Protein AF-0000000070374379 (afdb_homodimer)

Organism: Tetrahymena thermophila (strain SB210) (NCBI:txid312017)

InterPro domains:
  IPR001372 Dynein light chain, type 1/2 [PF01221] (10-92)
  IPR001372 Dynein light chain, type 1/2 [PTHR11886] (10-92)
  IPR001372 Dynein light chain, type 1/2 [SM01375] (6-93)
  IPR037177 Dynein light chain superfamily [G3DSA:3.30.740.10] (1-93)
  IPR037177 Dynein light chain superfamily [SSF54648] (9-93)

Nearest PDB structures (foldseek):
  8glv-assembly1_AQ  TM=9.821E-01  e=8.458E-14  Chlamydomonas reinhardtii
  7y8w-assembly1_B  TM=9.938E-01  e=2.393E-13  Caenorhabditis elegans
  3rjs-assembly1_A-2  TM=9.881E-01  e=7.227E-13  Toxoplasma gondii
  4d07-assembly1_A-2  TM=9.900E-01  e=7.713E-13  Homo sapiens
  7cnu-assembly2_B  TM=9.952E-01  e=4.462E-12  Homo sapiens

Solvent-accessible surface area (backbone atoms only — not comparable to full-atom values): 9809 Å² total; per-residue (Å²): 130,78,76,70,78,72,75,69,47,71,75,44,77,76,43,82,37,49,48,69,70,58,50,53,48,50,52,52,45,50,51,50,26,60,73,74,38,88,49,39,37,56,26,10,38,51,44,23,52,51,43,26,71,72,69,45,79,51,38,30,18,38,18,28,68,38,68,17,60,28,70,69,59,45,87,58,31,32,40,31,32,25,43,69,71,39,33,42,38,40,31,27,40,119,129,80,75,70,81,70,75,68,47,69,74,43,78,75,43,81,37,50,48,69,68,57,48,54,49,50,52,51,45,49,51,50,27,61,72,73,38,89,48,39,36,57,26,11,38,51,43,23,52,50,44,26,69,73,70,46,78,51,40,29,17,38,18,30,67,39,69,18,60,28,70,70,60,42,88,59,31,32,39,30,32,26,44,71,70,39,32,41,38,40,32,27,41,118

Foldseek 3Di:
DPPPPQPQADKFWDDAFADPVVVVVLVVLLSVLVVPDDDQVSSQVSSQVVCCVVPNHAKGKGKDQDDDDDDDADGNFWTWIDGVSMIMTMGGDD/DPPPPQPQADKFWDDAFADPVVVVVLVVLLSVLVVPDDDQVSSQVSSQVVCCVVPNHAKGKGKDQDDDDDDDADGNFWTWIDGVSMIMTMGGDD

pLDDT: mean 89.28, std 16.08, range [28.67, 98.0]

Sequence (188 aa):
MEISKEDKGKPVVKALDMTEEMENDAYEVAKKALEKFSIEKDMAQYIKLEFDRLYSTSWHCIVGKQFGSYVSHDSKHYIYFYIGEMSFLLYKFGMEISKEDKGKPVVKALDMTEEMENDAYEVAKKALEKFSIEKDMAQYIKLEFDRLYSTSWHCIVGKQFGSYVSHDSKHYIYFYIGEMSFLLYKFG

Radius of gyration: 17.11 Å; Cα contacts (8 Å, |Δi|>4): 376; chains: 2; bounding box: 43×52×33 Å

Structure (mmCIF, N/CA/C/O backbone):
data_AF-0000000070374379-model_v1
#
loop_
_entity.id
_entity.type
_entity.pdbx_description
1 polymer 'Dynein light chain'
#
loop_
_atom_site.group_PDB
_atom_site.id
_atom_site.type_symbol
_atom_site.label_atom_id
_atom_site.label_alt_id
_atom_site.label_comp_id
_atom_site.label_asym_id
_atom_site.label_entity_id
_atom_site.label_seq_id
_atom_site.pdbx_PDB_ins_code
_atom_site.Cartn_x
_atom_site.Cartn_y
_atom_site.Cartn_z
_atom_site.occupancy
_atom_site.B_iso_or_equiv
_atom_site.auth_seq_id
_atom_site.auth_comp_id
_atom_site.auth_asym_id
_atom_site.auth_atom_id
_atom_site.pdbx_PDB_model_num
ATOM 1 N N . MET A 1 1 ? -28.844 24.797 10.078 1 28.67 1 MET A N 1
ATOM 2 C CA . MET A 1 1 ? -27.953 23.938 10.867 1 28.67 1 MET A CA 1
ATOM 3 C C . MET A 1 1 ? -26.641 23.703 10.148 1 28.67 1 MET A C 1
ATOM 5 O O . MET A 1 1 ? -26.609 23.203 9.023 1 28.67 1 MET A O 1
ATOM 9 N N . GLU A 1 2 ? -25.625 24.609 10.156 1 29.25 2 GLU A N 1
ATOM 10 C CA . GLU A 1 2 ? -24.422 24.75 9.359 1 29.25 2 GLU A CA 1
ATOM 11 C C . GLU A 1 2 ? -23.609 23.453 9.328 1 29.25 2 GLU A C 1
ATOM 13 O O . GLU A 1 2 ? -23.234 22.938 10.383 1 29.25 2 GLU A O 1
ATOM 18 N N . ILE A 1 3 ? -23.938 22.438 8.742 1 38.41 3 ILE A N 1
ATOM 19 C CA . ILE A 1 3 ? -23.328 21.109 8.672 1 38.41 3 ILE A CA 1
ATOM 20 C C . ILE A 1 3 ? -21.797 21.234 8.672 1 38.41 3 ILE A C 1
ATOM 22 O O . ILE A 1 3 ? -21.219 21.844 7.766 1 38.41 3 ILE A O 1
ATOM 26 N N . SER A 1 4 ? -21.266 21.688 9.781 1 39 4 SER A N 1
ATOM 27 C CA . SER A 1 4 ? -19.875 22.094 9.969 1 39 4 SER A CA 1
ATOM 28 C C . SER A 1 4 ? -18.922 21.172 9.219 1 39 4 SER A C 1
ATOM 30 O O . SER A 1 4 ? -19.016 19.953 9.336 1 39 4 SER A O 1
ATOM 32 N N . LYS A 1 5 ? -18.641 21.375 8.117 1 39.78 5 LYS A N 1
ATOM 33 C CA . LYS A 1 5 ? -17.781 20.75 7.109 1 39.78 5 LYS A CA 1
ATOM 34 C C . LYS A 1 5 ? -16.641 19.969 7.766 1 39.78 5 LYS A C 1
ATOM 36 O O . LYS A 1 5 ? -16.172 18.969 7.227 1 39.78 5 LYS A O 1
ATOM 41 N N . GLU A 1 6 ? -15.719 20.672 8.57 1 41.38 6 GLU A N 1
ATOM 42 C CA . GLU A 1 6 ? -14.32 20.375 8.867 1 41.38 6 GLU A CA 1
ATOM 43 C C . GLU A 1 6 ? -14.195 19.172 9.789 1 41.38 6 GLU A C 1
ATOM 45 O O . GLU A 1 6 ? -13.156 18.969 10.422 1 41.38 6 GLU A O 1
ATOM 50 N N . ASP A 1 7 ? -15.289 18.797 10.328 1 48.16 7 ASP A N 1
ATOM 51 C CA . ASP A 1 7 ? -15.016 17.828 11.391 1 48.16 7 ASP A CA 1
ATOM 52 C C . ASP A 1 7 ? -14.094 16.719 10.898 1 48.16 7 ASP A C 1
ATOM 54 O O . ASP A 1 7 ? -14.562 15.695 10.383 1 48.16 7 ASP A O 1
ATOM 58 N N . LYS A 1 8 ? -13.156 17.125 10.016 1 58.44 8 LYS A N 1
ATOM 59 C CA . LYS A 1 8 ? -12.109 16.172 9.633 1 58.44 8 LYS A CA 1
ATOM 60 C C . LYS A 1 8 ? -11.586 15.414 10.852 1 58.44 8 LYS A C 1
ATOM 62 O O . LYS A 1 8 ? -11.102 16.031 11.805 1 58.44 8 LYS A O 1
ATOM 67 N N . GLY A 1 9 ? -12.305 14.375 11.305 1 74.25 9 GLY A N 1
ATOM 68 C CA . GLY A 1 9 ? -12.047 13.453 12.398 1 74.25 9 GLY A CA 1
ATOM 69 C C . GLY A 1 9 ? -10.586 13.438 12.82 1 74.25 9 GLY A C 1
ATOM 70 O O . GLY A 1 9 ? -9.711 13.891 12.078 1 74.25 9 GLY A O 1
ATOM 71 N N . LYS A 1 10 ? -10.359 13.273 14.086 1 90.56 10 LYS A N 1
ATOM 72 C CA . LYS A 1 10 ? -9.031 13.125 14.672 1 90.56 10 LYS A CA 1
ATOM 73 C C . LYS A 1 10 ? -8.352 11.852 14.195 1 90.56 10 LYS A C 1
ATOM 75 O O . LYS A 1 10 ? -8.984 10.797 14.117 1 90.56 10 LYS A O 1
ATOM 80 N N . PRO A 1 11 ? -7.125 12.148 13.766 1 95.12 11 PRO A N 1
ATOM 81 C CA . PRO A 1 11 ? -6.406 10.93 13.383 1 95.12 11 PRO A CA 1
ATOM 82 C C . PRO A 1 11 ? -6.348 9.898 14.516 1 95.12 11 PRO A C 1
ATOM 84 O O . PRO A 1 11 ? -6.207 10.273 15.68 1 95.12 11 PRO A O 1
ATOM 87 N N . VAL A 1 12 ? -6.586 8.734 14.219 1 95.5 12 VAL A N 1
ATOM 88 C CA . VAL A 1 12 ? -6.406 7.598 15.117 1 95.5 12 VAL A CA 1
ATOM 89 C C . VAL A 1 12 ? -5.27 6.711 14.609 1 95.5 12 VAL A C 1
ATOM 91 O O . VAL A 1 12 ? -5.375 6.102 13.547 1 95.5 12 VAL A O 1
ATOM 94 N N . VAL A 1 13 ? -4.277 6.562 15.445 1 96.38 13 VAL A N 1
ATOM 95 C CA . VAL A 1 13 ? -3.07 5.871 15.016 1 9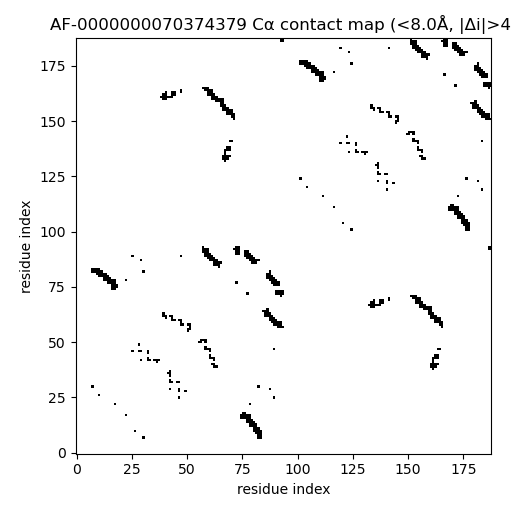6.38 13 VAL A CA 1
ATOM 96 C C . VAL A 1 13 ? -3.189 4.379 15.32 1 96.38 13 VAL A C 1
ATOM 98 O O . VAL A 1 13 ? -3.566 3.996 16.422 1 96.38 13 VAL A O 1
ATOM 101 N N . LYS A 1 14 ? -2.904 3.641 14.336 1 94.44 14 LYS A N 1
ATOM 102 C CA . LYS A 1 14 ? -2.902 2.191 14.516 1 94.44 14 LYS A CA 1
ATOM 103 C C . LYS A 1 14 ? -1.481 1.659 14.672 1 94.44 14 LYS A C 1
ATOM 105 O O . LYS A 1 14 ? -1.249 0.705 15.422 1 94.44 14 LYS A O 1
ATOM 110 N N . ALA A 1 15 ? -0.594 2.137 13.938 1 94.5 15 ALA A N 1
ATOM 111 C CA . ALA A 1 15 ? 0.826 1.803 14.016 1 94.5 15 ALA A CA 1
ATOM 112 C C . ALA A 1 15 ? 1.694 3.027 13.734 1 94.5 15 ALA A C 1
ATOM 114 O O . ALA A 1 15 ? 1.386 3.826 12.852 1 94.5 15 ALA A O 1
ATOM 115 N N . LEU A 1 16 ? 2.752 3.152 14.633 1 95.38 16 LEU A N 1
ATOM 116 C CA . LEU A 1 16 ? 3.553 4.367 14.555 1 95.38 16 LEU A CA 1
ATOM 117 C C . LEU A 1 16 ? 5.023 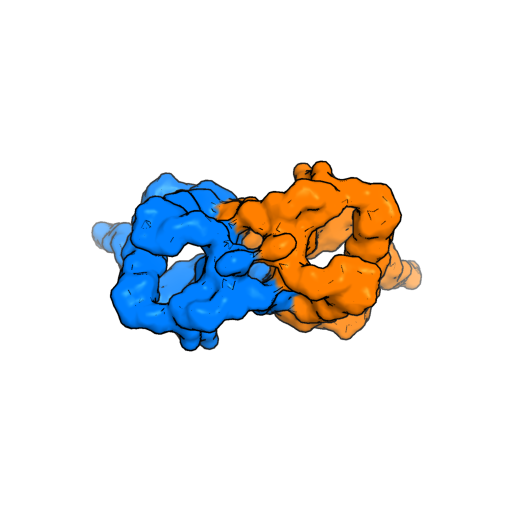4.066 14.82 1 95.38 16 LEU A C 1
ATOM 119 O O . LEU A 1 16 ? 5.375 3.529 15.875 1 95.38 16 LEU A O 1
ATOM 123 N N . ASP A 1 17 ? 5.859 4.281 13.828 1 96.06 17 ASP A N 1
ATOM 124 C CA . ASP A 1 17 ? 7.316 4.348 13.914 1 96.06 17 ASP A CA 1
ATOM 125 C C . ASP A 1 17 ? 7.863 5.527 13.117 1 96.06 17 ASP A C 1
ATOM 127 O O . ASP A 1 17 ? 8.406 5.348 12.023 1 96.06 17 ASP A O 1
ATOM 131 N N . MET A 1 18 ? 7.695 6.629 13.734 1 94.75 18 MET A N 1
ATOM 132 C CA . MET A 1 18 ? 7.988 7.887 13.062 1 94.75 18 MET A CA 1
ATOM 133 C C . MET A 1 18 ? 8.227 9.008 14.07 1 94.75 18 MET A C 1
ATOM 135 O O . MET A 1 18 ? 7.711 8.961 15.188 1 94.75 18 MET A O 1
ATOM 139 N N . THR A 1 19 ? 8.961 10.039 13.703 1 95.5 19 THR A N 1
ATOM 140 C CA . THR A 1 19 ? 9.172 11.172 14.602 1 95.5 19 THR A CA 1
ATOM 141 C C . THR A 1 19 ? 7.883 11.969 14.781 1 95.5 19 THR A C 1
ATOM 143 O O . THR A 1 19 ? 6.98 11.891 13.945 1 95.5 19 THR A O 1
ATOM 146 N N . GLU A 1 20 ? 7.848 12.617 15.891 1 95.44 20 GLU A N 1
ATOM 147 C CA . GLU A 1 20 ? 6.672 13.445 16.156 1 95.44 20 GLU A CA 1
ATOM 148 C C . GLU A 1 20 ? 6.453 14.477 15.062 1 95.44 20 GLU A C 1
ATOM 150 O O . GLU A 1 20 ? 5.316 14.742 14.664 1 95.44 20 GLU A O 1
ATOM 155 N N . GLU A 1 21 ? 7.5 15.078 14.656 1 95.88 21 GLU A N 1
ATOM 156 C CA . GLU A 1 21 ? 7.402 16.062 13.594 1 95.88 21 GLU A CA 1
ATOM 157 C C . GLU A 1 21 ? 6.797 15.461 12.328 1 95.88 21 GLU A C 1
ATOM 159 O O . GLU A 1 21 ? 5.867 16.016 11.742 1 95.88 21 GLU A O 1
ATOM 164 N N . MET A 1 22 ? 7.281 14.367 11.859 1 95.62 22 MET A N 1
ATOM 165 C CA . MET A 1 22 ? 6.789 13.688 10.656 1 95.62 22 MET A CA 1
ATOM 166 C C . MET A 1 22 ? 5.344 13.234 10.844 1 95.62 22 MET A C 1
ATOM 168 O O . MET A 1 22 ? 4.539 13.328 9.914 1 95.62 22 MET A O 1
ATOM 172 N N . GLU A 1 23 ? 5.074 12.727 12.016 1 96.88 23 GLU A N 1
ATOM 173 C CA . GLU A 1 23 ? 3.719 12.305 12.352 1 96.88 23 GLU A CA 1
ATOM 174 C C . GLU A 1 23 ? 2.725 13.453 12.172 1 96.88 23 GLU A C 1
ATOM 176 O O . GLU A 1 23 ? 1.679 13.281 11.547 1 96.88 23 GLU A O 1
ATOM 181 N N . ASN A 1 24 ? 3.086 14.609 12.742 1 96.88 24 ASN A N 1
ATOM 182 C CA . ASN A 1 24 ? 2.213 15.773 12.633 1 96.88 24 ASN A CA 1
ATOM 183 C C . ASN A 1 24 ? 2.035 16.203 11.18 1 96.88 24 ASN A C 1
ATOM 185 O O . ASN A 1 24 ? 0.932 16.562 10.766 1 96.88 24 ASN A O 1
ATOM 189 N N . ASP A 1 25 ? 3.111 16.188 10.453 1 97.31 25 ASP A N 1
ATOM 190 C CA . ASP A 1 25 ? 3.029 16.516 9.039 1 97.31 25 ASP A CA 1
ATOM 191 C C . ASP A 1 25 ? 2.141 15.531 8.289 1 97.31 25 ASP A C 1
ATOM 193 O O . ASP A 1 25 ? 1.392 15.914 7.391 1 97.31 25 ASP A O 1
ATOM 197 N N . ALA A 1 26 ? 2.244 14.242 8.617 1 97.69 26 ALA A N 1
ATOM 198 C CA . ALA A 1 26 ? 1.415 13.227 7.98 1 97.69 26 ALA A CA 1
ATOM 199 C C . ALA A 1 26 ? -0.069 13.516 8.195 1 97.69 26 ALA A C 1
ATOM 201 O O . ALA A 1 26 ? -0.868 13.406 7.258 1 97.69 26 ALA A O 1
ATOM 202 N N . TYR A 1 27 ? -0.395 13.922 9.414 1 97.62 27 TYR A N 1
ATOM 203 C CA . TYR A 1 27 ? -1.783 14.258 9.711 1 97.62 27 TYR A CA 1
ATOM 204 C C . TYR A 1 27 ? -2.246 15.453 8.883 1 97.62 27 TYR A C 1
ATOM 206 O O . TYR A 1 27 ? -3.33 15.422 8.289 1 97.62 27 TYR A O 1
ATOM 214 N N . GLU A 1 28 ? -1.443 16.406 8.891 1 97.19 28 GLU A N 1
ATOM 215 C CA . GLU A 1 28 ? -1.811 17.641 8.195 1 97.19 28 GLU A CA 1
ATOM 216 C C . GLU A 1 28 ? -1.963 17.406 6.695 1 97.19 28 GLU A C 1
ATOM 218 O O . GLU A 1 28 ? -2.924 17.875 6.082 1 97.19 28 GLU A O 1
ATOM 223 N N . VAL A 1 29 ? -1.019 16.734 6.125 1 97.81 29 VAL A N 1
ATOM 224 C CA . VAL A 1 29 ? -1.045 16.484 4.688 1 97.81 29 VAL A CA 1
ATOM 225 C C . VAL A 1 29 ? -2.234 15.586 4.348 1 97.81 29 VAL A C 1
ATOM 227 O O . VAL A 1 29 ? -2.887 15.781 3.316 1 97.81 29 VAL A O 1
ATOM 230 N N . ALA A 1 30 ? -2.527 14.609 5.191 1 97.81 30 ALA A N 1
ATOM 231 C CA . ALA A 1 30 ? -3.67 13.727 4.969 1 97.81 30 ALA A CA 1
ATOM 232 C C . ALA A 1 30 ? -4.98 14.5 5.02 1 97.81 30 ALA A C 1
ATOM 234 O O . ALA A 1 30 ? -5.879 14.273 4.207 1 97.81 30 ALA A O 1
ATOM 235 N N . LYS A 1 31 ? -5.059 15.414 5.938 1 97.19 31 LYS A N 1
ATOM 236 C CA . LYS A 1 31 ? -6.258 16.25 6.039 1 97.19 31 LYS A CA 1
ATOM 237 C C . LYS A 1 31 ? -6.445 17.094 4.789 1 97.19 31 LYS A C 1
ATOM 239 O O . LYS A 1 31 ? -7.562 17.219 4.277 1 97.19 31 LYS A O 1
ATOM 244 N N . LYS A 1 32 ? -5.348 17.656 4.355 1 97.31 32 LYS A N 1
ATOM 245 C CA . LYS A 1 32 ? -5.402 18.422 3.117 1 97.31 32 LYS A CA 1
ATOM 246 C C . LYS A 1 32 ? -5.828 17.547 1.939 1 97.31 32 LYS A C 1
ATOM 248 O O . LYS A 1 32 ? -6.602 17.984 1.085 1 97.31 32 LYS A O 1
ATOM 253 N N . ALA A 1 33 ? -5.312 16.359 1.905 1 97.25 33 ALA A N 1
ATOM 254 C CA . ALA A 1 33 ? -5.672 15.438 0.836 1 97.25 33 ALA A CA 1
ATOM 255 C C . ALA A 1 33 ? -7.168 15.133 0.853 1 97.25 33 ALA A C 1
ATOM 257 O O . ALA A 1 33 ? -7.809 15.094 -0.199 1 97.25 33 ALA A O 1
ATOM 258 N N . LEU A 1 34 ? -7.762 14.969 2.021 1 95.94 34 LEU A N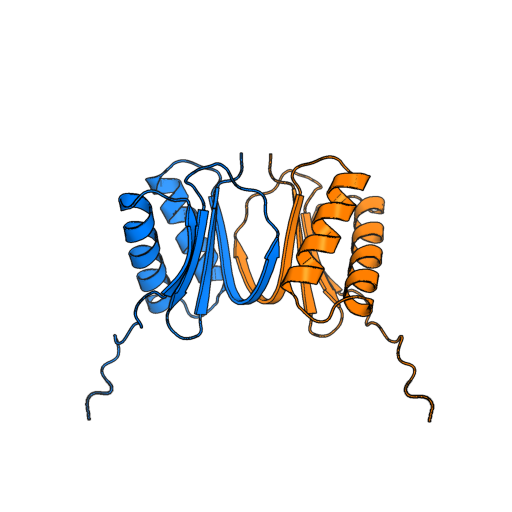 1
ATOM 259 C CA . LEU A 1 34 ? -9.188 14.672 2.168 1 95.94 34 LEU A CA 1
ATOM 260 C C . LEU A 1 34 ? -10.031 15.836 1.675 1 95.94 34 LEU A C 1
ATOM 262 O O . LEU A 1 34 ? -11.141 15.633 1.161 1 95.94 34 LEU A O 1
ATOM 266 N N . GLU A 1 35 ? -9.5 16.984 1.87 1 95.5 35 GLU A N 1
ATOM 267 C CA . GLU A 1 35 ? -10.219 18.203 1.479 1 95.5 35 GLU A CA 1
ATOM 268 C C . GLU A 1 35 ? -10.133 18.422 -0.026 1 95.5 35 GLU A C 1
ATOM 270 O O . GLU A 1 35 ? -11.102 18.891 -0.646 1 95.5 35 GLU A O 1
ATOM 275 N N . LYS A 1 36 ? -9.047 18.047 -0.583 1 96.75 36 LYS A N 1
ATOM 276 C CA . LYS A 1 36 ? -8.75 18.422 -1.961 1 96.75 36 LYS A CA 1
ATOM 277 C C . LYS A 1 36 ? -9.203 17.344 -2.938 1 96.75 36 LYS A C 1
ATOM 279 O O . LYS A 1 36 ? -9.523 17.641 -4.09 1 96.75 36 LYS A O 1
ATOM 284 N N . PHE A 1 37 ? -9.219 16.125 -2.494 1 96.69 37 PHE A N 1
ATOM 285 C CA . PHE A 1 37 ? -9.438 15.039 -3.449 1 96.69 37 PHE A CA 1
ATOM 286 C C . PHE A 1 37 ? -10.57 14.125 -2.986 1 96.69 37 PHE A C 1
ATOM 288 O O . PHE A 1 37 ? -10.773 13.938 -1.784 1 96.69 37 PHE A O 1
ATOM 295 N N . SER A 1 38 ? -11.227 13.516 -3.949 1 95.25 38 SER A N 1
ATOM 296 C CA . SER A 1 38 ? -12.273 12.547 -3.656 1 95.25 38 SER A CA 1
ATOM 297 C C . SER A 1 38 ? -11.797 11.125 -3.932 1 95.25 38 SER A C 1
ATOM 299 O O . SER A 1 38 ? -12.359 10.164 -3.395 1 95.25 38 SER A O 1
ATOM 301 N N . ILE A 1 39 ? -10.828 11.016 -4.793 1 95.31 39 ILE A N 1
ATOM 302 C CA . ILE A 1 39 ? -10.344 9.703 -5.215 1 95.31 39 ILE A CA 1
ATOM 303 C C . ILE A 1 39 ? -9.141 9.305 -4.355 1 95.31 39 ILE A C 1
ATOM 305 O O . ILE A 1 39 ? -8.211 10.086 -4.168 1 95.31 39 ILE A O 1
ATOM 309 N N . GLU A 1 40 ? -9.234 8.117 -3.848 1 96.31 40 GLU A N 1
ATOM 310 C CA . GLU A 1 40 ? -8.195 7.621 -2.943 1 96.31 40 GLU A CA 1
ATOM 311 C C . GLU A 1 40 ? -6.824 7.656 -3.604 1 96.31 40 GLU A C 1
ATOM 313 O O . GLU A 1 40 ? -5.836 8.039 -2.973 1 96.31 40 GLU A O 1
ATOM 318 N N . LYS A 1 41 ? -6.762 7.316 -4.848 1 95.56 41 LYS A N 1
ATOM 319 C CA . LYS A 1 41 ? -5.492 7.305 -5.566 1 95.56 41 LYS A CA 1
ATOM 320 C C . LYS A 1 41 ? -4.883 8.703 -5.621 1 95.56 41 LYS A C 1
ATOM 322 O O . LYS A 1 41 ? -3.67 8.867 -5.465 1 95.56 41 LYS A O 1
ATOM 327 N N . ASP A 1 42 ? -5.648 9.664 -5.812 1 97.25 42 ASP A N 1
ATOM 328 C CA . ASP A 1 42 ? -5.172 11.047 -5.871 1 97.25 42 ASP A CA 1
ATOM 329 C C . ASP A 1 42 ? -4.703 11.523 -4.5 1 97.25 42 ASP A C 1
ATOM 331 O O . ASP A 1 42 ? -3.721 12.266 -4.398 1 97.25 42 ASP A O 1
ATOM 335 N N . MET A 1 43 ? -5.422 11.078 -3.518 1 97.62 43 MET A N 1
ATOM 336 C CA . MET A 1 43 ? -4.984 11.406 -2.162 1 97.62 43 MET A CA 1
ATOM 337 C C . MET A 1 43 ? -3.609 10.812 -1.881 1 97.62 43 MET A C 1
ATOM 339 O O . MET A 1 43 ? -2.719 11.508 -1.387 1 97.62 43 MET A O 1
ATOM 343 N N . ALA A 1 44 ? -3.506 9.562 -2.219 1 98 44 ALA A N 1
ATOM 344 C CA . ALA A 1 44 ? -2.24 8.867 -1.993 1 98 44 ALA A CA 1
ATOM 345 C C . ALA A 1 44 ? -1.099 9.555 -2.74 1 98 44 ALA A C 1
ATOM 347 O O . ALA A 1 44 ? -0.008 9.727 -2.193 1 98 44 ALA A O 1
ATOM 348 N N . GLN A 1 45 ? -1.329 9.93 -3.939 1 97 45 GLN A N 1
ATOM 349 C CA . GLN A 1 45 ? -0.319 10.602 -4.746 1 97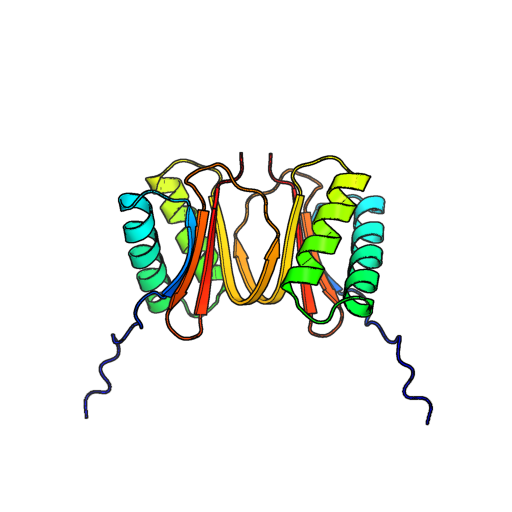 45 GLN A CA 1
ATOM 350 C C . GLN A 1 45 ? 0.103 11.922 -4.109 1 97 45 GLN A C 1
ATOM 352 O O . GLN A 1 45 ? 1.296 12.219 -4.012 1 97 45 GLN A O 1
ATOM 357 N N . TYR A 1 46 ? -0.836 12.633 -3.701 1 97.81 46 TYR A N 1
ATOM 358 C CA . TYR A 1 46 ? -0.565 13.93 -3.09 1 97.81 46 TYR A CA 1
ATOM 359 C C . TYR A 1 46 ? 0.304 13.773 -1.849 1 97.81 46 TYR A C 1
ATOM 361 O O . TYR A 1 46 ? 1.304 14.484 -1.691 1 97.81 46 TYR A O 1
ATOM 369 N N . ILE A 1 47 ? -0.059 12.852 -1.029 1 97.69 47 ILE A N 1
ATOM 370 C CA . ILE A 1 47 ? 0.642 12.648 0.234 1 97.69 47 ILE A CA 1
ATOM 371 C C . ILE A 1 47 ? 2.064 12.164 -0.036 1 97.69 47 ILE A C 1
ATOM 373 O O . ILE A 1 47 ? 3.021 12.664 0.559 1 97.69 47 ILE A O 1
ATOM 377 N N . LYS A 1 48 ? 2.117 11.234 -0.871 1 95.69 48 LYS A N 1
ATOM 378 C CA . LYS A 1 48 ? 3.428 10.688 -1.207 1 95.69 48 LYS A CA 1
ATOM 379 C C . LYS A 1 48 ? 4.359 11.773 -1.738 1 95.69 48 LYS A C 1
ATOM 381 O O . LYS A 1 48 ? 5.512 11.875 -1.31 1 95.69 48 LYS A O 1
ATOM 386 N N . LEU A 1 49 ? 3.912 12.578 -2.643 1 96 49 LEU A N 1
ATOM 387 C CA . LEU A 1 49 ? 4.73 13.617 -3.266 1 96 49 LEU A CA 1
ATOM 388 C C . LEU A 1 49 ? 5.102 14.695 -2.256 1 96 49 LEU A C 1
ATOM 390 O O . LEU A 1 49 ? 6.219 15.219 -2.287 1 96 49 LEU A O 1
ATOM 394 N N . GLU A 1 50 ? 4.188 15.047 -1.398 1 96.44 50 GLU A N 1
ATOM 395 C CA . GLU A 1 50 ? 4.48 16.031 -0.357 1 96.44 50 GLU A CA 1
ATOM 396 C C . GLU A 1 50 ? 5.582 15.523 0.573 1 96.44 50 GLU A C 1
ATOM 398 O O . GLU A 1 50 ? 6.473 16.297 0.959 1 96.44 50 GLU A O 1
ATOM 403 N N . PHE A 1 51 ? 5.527 14.281 0.889 1 96.25 51 PHE A N 1
ATOM 404 C CA . PHE A 1 51 ? 6.535 13.734 1.794 1 96.25 51 PHE A CA 1
ATOM 405 C C . PHE A 1 51 ? 7.863 13.547 1.073 1 96.25 51 PHE A C 1
ATOM 407 O O . PHE A 1 51 ? 8.93 13.672 1.683 1 96.25 51 PHE A O 1
ATOM 414 N N . ASP A 1 52 ? 7.789 13.242 -0.172 1 93.69 52 ASP A N 1
ATOM 415 C CA . ASP A 1 52 ? 9.023 13.25 -0.946 1 93.69 52 ASP A CA 1
ATOM 416 C C . ASP A 1 52 ? 9.68 14.625 -0.926 1 93.69 52 ASP A C 1
ATOM 418 O O . ASP A 1 52 ? 10.906 14.734 -0.831 1 93.69 52 ASP A O 1
ATOM 422 N N . ARG A 1 53 ? 8.859 15.547 -1.042 1 95 53 ARG A N 1
ATOM 423 C CA . ARG A 1 53 ? 9.344 16.922 -1.053 1 95 53 ARG A CA 1
ATOM 424 C C . ARG A 1 53 ? 9.891 17.312 0.314 1 95 53 ARG A C 1
ATOM 426 O O . ARG A 1 53 ? 10.953 17.938 0.406 1 95 53 ARG A O 1
ATOM 433 N N . LEU A 1 54 ? 9.258 16.875 1.355 1 94.56 54 LEU A N 1
ATOM 434 C CA . LEU A 1 54 ? 9.602 17.297 2.709 1 94.56 54 LEU A CA 1
ATOM 435 C C . LEU A 1 54 ? 10.758 16.469 3.262 1 94.56 54 LEU A C 1
ATOM 437 O O . LEU A 1 54 ? 11.594 16.969 4.008 1 94.56 54 LEU A O 1
ATOM 441 N N . TYR A 1 55 ? 10.828 15.148 2.986 1 92.31 55 TYR A N 1
ATOM 442 C CA . TYR A 1 55 ? 11.719 14.25 3.711 1 92.31 55 TYR A CA 1
ATOM 443 C C . TYR A 1 55 ? 12.516 13.383 2.748 1 92.31 55 TYR A C 1
ATOM 445 O O . TYR A 1 55 ? 12.906 12.258 3.09 1 92.31 55 TYR A O 1
ATOM 453 N N . SER A 1 56 ? 12.75 13.773 1.649 1 85.06 56 SER A N 1
ATOM 454 C CA . SER A 1 56 ? 13.531 13.07 0.635 1 85.06 56 SER A CA 1
ATOM 455 C C . SER A 1 56 ? 12.719 11.961 -0.014 1 85.06 56 SER A C 1
ATOM 457 O O . SER A 1 56 ? 11.625 11.633 0.452 1 85.06 56 SER A O 1
ATOM 459 N N . THR A 1 57 ? 13.328 11.312 -0.967 1 79.81 57 THR A N 1
ATOM 460 C CA . THR A 1 57 ? 12.578 10.461 -1.877 1 79.81 57 THR A CA 1
ATOM 461 C C . THR A 1 57 ? 12.375 9.07 -1.271 1 79.81 57 THR A C 1
ATOM 463 O O . THR A 1 57 ? 12.938 8.766 -0.217 1 79.81 57 THR A O 1
ATOM 466 N N . SER A 1 58 ? 11.367 8.32 -1.787 1 85.38 58 SER A N 1
ATOM 467 C CA . SER A 1 58 ? 11.172 6.891 -1.553 1 85.38 58 SER A CA 1
ATOM 468 C C . SER A 1 58 ? 10.016 6.645 -0.592 1 85.38 58 SER A C 1
ATOM 470 O O . SER A 1 58 ? 10.039 5.68 0.178 1 85.38 58 SER A O 1
ATOM 472 N N . TRP A 1 59 ? 9.172 7.594 -0.553 1 92.44 59 TRP A N 1
ATOM 473 C CA . TRP A 1 59 ? 7.973 7.344 0.242 1 92.44 59 TRP A CA 1
ATOM 474 C C . TRP A 1 59 ? 6.922 6.598 -0.575 1 92.44 59 TRP A C 1
ATOM 476 O O . TRP A 1 59 ? 6.891 6.707 -1.804 1 92.44 59 TRP A O 1
ATOM 486 N N . HIS A 1 60 ? 6.094 5.805 0.082 1 94 60 HIS A N 1
ATOM 487 C CA . HIS A 1 60 ? 4.93 5.113 -0.468 1 94 60 HIS A CA 1
ATOM 488 C C . HIS A 1 60 ? 3.68 5.402 0.354 1 94 60 HIS A C 1
ATOM 490 O O . HIS A 1 60 ? 3.746 5.504 1.581 1 94 60 HIS A O 1
ATOM 496 N N . CYS A 1 61 ? 2.586 5.535 -0.337 1 97.06 61 CYS A N 1
ATOM 497 C CA . CYS A 1 61 ? 1.361 5.844 0.391 1 97.06 61 CYS A CA 1
ATOM 498 C C . CYS A 1 61 ? 0.189 5.027 -0.14 1 97.06 61 CYS A C 1
ATOM 500 O O . CYS A 1 61 ? 0.03 4.879 -1.353 1 97.06 61 CYS A O 1
ATOM 502 N N . ILE A 1 62 ? -0.566 4.477 0.73 1 97.06 62 ILE A N 1
ATOM 503 C CA . ILE A 1 62 ? -1.822 3.795 0.441 1 97.06 62 ILE A CA 1
ATOM 504 C C . ILE A 1 62 ? -2.967 4.484 1.179 1 97.06 62 ILE A C 1
ATOM 506 O O . ILE A 1 62 ? -2.855 4.785 2.369 1 97.06 62 ILE A O 1
ATOM 510 N N . VAL A 1 63 ? -4.02 4.773 0.493 1 98 63 VAL A N 1
ATOM 511 C CA . VAL A 1 63 ? -5.215 5.367 1.081 1 98 63 VAL A CA 1
ATOM 512 C C . VAL A 1 63 ? -6.438 4.527 0.722 1 98 63 VAL A C 1
ATOM 514 O O . VAL A 1 63 ? -6.637 4.18 -0.444 1 98 63 VAL A O 1
ATOM 517 N N . GLY A 1 64 ? -7.242 4.262 1.781 1 96.75 64 GLY A N 1
ATOM 518 C CA . GLY A 1 64 ? -8.422 3.484 1.449 1 96.75 64 GLY A CA 1
ATOM 519 C C . GLY A 1 64 ? -9.305 3.199 2.648 1 96.75 64 GLY A C 1
ATOM 520 O O . GLY A 1 64 ? -8.906 3.424 3.791 1 96.75 64 GLY A O 1
ATOM 521 N N . LYS A 1 65 ? -10.484 2.684 2.391 1 94.75 65 LYS A N 1
ATOM 522 C CA . LYS A 1 65 ? -11.461 2.391 3.434 1 94.75 65 LYS A CA 1
ATOM 523 C C . LYS A 1 65 ? -11.297 0.97 3.963 1 94.75 65 LYS A C 1
ATOM 525 O O . LYS A 1 65 ? -11.555 0.705 5.137 1 94.75 65 LYS A O 1
ATOM 530 N N . GLN A 1 66 ? -10.891 0.075 3.051 1 94.44 66 GLN A N 1
ATOM 531 C CA . GLN A 1 66 ? -10.797 -1.326 3.445 1 94.44 66 GLN A CA 1
ATOM 532 C C . GLN A 1 66 ? -9.625 -2.018 2.752 1 94.44 66 GLN A C 1
ATOM 534 O O . GLN A 1 66 ? -9.734 -2.418 1.591 1 94.44 66 GLN A O 1
ATOM 539 N N . PHE A 1 67 ? -8.578 -2.23 3.525 1 95.94 67 PHE A N 1
ATOM 540 C CA . PHE A 1 67 ? -7.434 -2.961 2.996 1 95.94 67 PHE A CA 1
ATOM 541 C C . PHE A 1 67 ? -6.535 -3.449 4.125 1 95.94 67 PHE A C 1
ATOM 543 O O . PHE A 1 67 ? -6.609 -2.945 5.25 1 95.94 67 PHE A O 1
ATOM 550 N N . GLY A 1 68 ? -5.789 -4.441 3.846 1 94.5 68 GLY A N 1
ATOM 551 C CA . GLY A 1 68 ? -4.672 -4.902 4.652 1 94.5 68 GLY A CA 1
ATOM 552 C C . GLY A 1 68 ? -3.334 -4.793 3.941 1 94.5 68 GLY A C 1
ATOM 553 O O . GLY A 1 68 ? -3.281 -4.781 2.709 1 94.5 68 GLY A O 1
ATOM 554 N N . SER A 1 69 ? -2.336 -4.672 4.793 1 93.44 69 SER A N 1
ATOM 555 C CA . SER A 1 69 ? -1.021 -4.465 4.195 1 93.44 69 SER A CA 1
ATOM 556 C C . SER A 1 69 ? 0.059 -5.227 4.953 1 93.44 69 SER A C 1
ATOM 558 O O . SER A 1 69 ? -0.092 -5.508 6.145 1 93.44 69 SER A O 1
ATOM 560 N N . TYR A 1 70 ? 1.013 -5.664 4.238 1 91.44 70 TYR A N 1
ATOM 561 C CA . TYR A 1 70 ? 2.244 -6.199 4.809 1 91.44 70 TYR A CA 1
ATOM 562 C C . TYR A 1 70 ? 3.463 -5.691 4.043 1 91.44 70 TYR A C 1
ATOM 564 O O . TYR A 1 70 ? 3.76 -6.172 2.947 1 91.44 70 TYR A O 1
ATOM 572 N N . VAL A 1 71 ? 4.113 -4.641 4.672 1 89.56 71 VAL A N 1
ATOM 573 C CA . VAL A 1 71 ? 5.199 -3.949 3.982 1 89.56 71 VAL A CA 1
ATOM 574 C C . VAL A 1 71 ? 6.434 -3.895 4.879 1 89.56 71 VAL A C 1
ATOM 576 O O . VAL A 1 71 ? 6.316 -3.928 6.109 1 89.56 71 VAL A O 1
ATOM 579 N N . SER A 1 72 ? 7.566 -3.873 4.262 1 82.12 72 SER A N 1
ATOM 580 C CA . SER A 1 72 ? 8.797 -3.59 4.992 1 82.12 72 SER A CA 1
ATOM 581 C C . SER A 1 72 ? 9.141 -2.104 4.941 1 82.12 72 SER A C 1
ATOM 583 O O . SER A 1 72 ? 8.914 -1.442 3.928 1 82.12 72 SER A O 1
ATOM 585 N N . HIS A 1 73 ? 9.547 -1.522 6.07 1 82.25 73 HIS A N 1
ATOM 586 C CA . HIS A 1 73 ? 9.859 -0.098 6.098 1 82.25 73 HIS A CA 1
ATOM 587 C C . HIS A 1 73 ? 11.141 0.172 6.879 1 82.25 73 HIS A C 1
ATOM 589 O O . HIS A 1 73 ? 11.562 -0.651 7.691 1 82.25 73 HIS A O 1
ATOM 595 N N . ASP A 1 74 ? 11.805 1.284 6.441 1 82.12 74 ASP A N 1
ATOM 596 C CA . ASP A 1 74 ? 12.922 1.783 7.234 1 82.12 74 ASP A CA 1
ATOM 597 C C . ASP A 1 74 ? 12.461 2.217 8.625 1 82.12 74 ASP A C 1
ATOM 599 O O . ASP A 1 74 ? 11.344 2.697 8.789 1 82.12 74 ASP A O 1
ATOM 603 N N . SER A 1 75 ? 13.359 2.062 9.523 1 86.31 75 SER A N 1
ATOM 604 C CA . SER A 1 75 ? 13.062 2.49 10.883 1 86.31 75 SER A CA 1
ATOM 605 C C . SER A 1 75 ? 12.727 3.979 10.938 1 86.31 75 SER A C 1
ATOM 607 O O . SER A 1 75 ? 13.336 4.781 10.227 1 86.31 75 SER A O 1
ATOM 609 N N . LYS A 1 76 ? 11.68 4.402 11.719 1 91.19 76 LYS A N 1
ATOM 610 C CA . LYS A 1 76 ? 11.227 5.762 12.008 1 91.19 76 LYS A CA 1
ATOM 611 C C . LYS A 1 76 ? 10.617 6.41 10.766 1 91.19 76 LYS A C 1
ATOM 613 O O . LYS A 1 76 ? 10.617 7.637 10.641 1 91.19 76 LYS A O 1
ATOM 618 N N . HIS A 1 77 ? 10.156 5.609 9.805 1 94.81 77 HIS A N 1
ATOM 619 C CA . HIS A 1 77 ? 9.523 6.156 8.609 1 94.81 77 HIS A CA 1
ATOM 620 C C . HIS A 1 77 ? 8.258 5.375 8.258 1 94.81 77 HIS A C 1
ATOM 622 O O . HIS A 1 77 ? 8.047 5.031 7.094 1 94.81 77 HIS A O 1
ATOM 628 N N . TYR A 1 78 ? 7.496 5.168 9.312 1 95.44 78 TYR A N 1
ATOM 629 C CA . TYR A 1 78 ? 6.285 4.379 9.117 1 95.44 78 TYR A CA 1
ATOM 630 C C . TYR A 1 78 ? 5.141 4.918 9.969 1 95.44 78 TYR A C 1
ATOM 632 O O . TYR A 1 78 ? 5.301 5.133 11.172 1 95.44 78 TYR A O 1
ATOM 640 N N . ILE A 1 79 ? 3.951 5.074 9.312 1 97.38 79 ILE A N 1
ATOM 641 C CA . ILE A 1 79 ? 2.76 5.422 10.078 1 97.38 79 ILE A CA 1
ATOM 642 C C . ILE A 1 79 ? 1.522 4.84 9.398 1 97.38 79 ILE A C 1
ATOM 644 O O . ILE A 1 79 ? 1.421 4.84 8.172 1 97.38 79 ILE A O 1
ATOM 648 N N . TYR A 1 80 ? 0.633 4.27 10.227 1 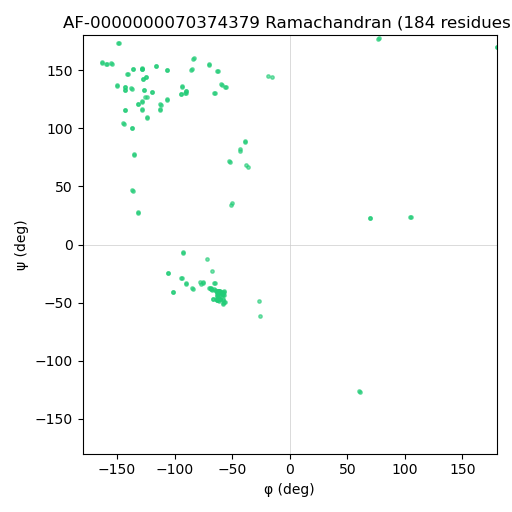96.94 80 TYR A N 1
ATOM 649 C CA . TYR A 1 80 ? -0.676 3.766 9.828 1 96.94 80 TYR A CA 1
ATOM 650 C C . TYR A 1 80 ? -1.775 4.34 10.711 1 96.94 80 TYR A C 1
ATOM 652 O O . TYR A 1 80 ? -1.812 4.074 11.922 1 96.94 80 TYR A O 1
ATOM 660 N N . PHE A 1 81 ? -2.705 5.148 10.07 1 97.31 81 PHE A N 1
ATOM 661 C CA . PHE A 1 81 ? -3.713 5.812 10.891 1 97.31 81 PHE A CA 1
ATOM 662 C C . PHE A 1 81 ? -5.012 5.984 10.109 1 97.31 81 PHE A C 1
ATOM 664 O O . PHE A 1 81 ? -5.07 5.688 8.914 1 97.31 81 PHE A O 1
ATOM 671 N N . TYR A 1 82 ? -6.023 6.477 10.883 1 95.44 82 TYR A N 1
ATOM 672 C CA . TYR A 1 82 ? -7.348 6.715 10.32 1 95.44 82 TYR A CA 1
ATOM 673 C C . TYR A 1 82 ? -7.781 8.156 10.547 1 95.44 82 TYR A C 1
ATOM 675 O O . TYR A 1 82 ? -7.438 8.766 11.562 1 95.44 82 TYR A O 1
ATOM 683 N N . ILE A 1 83 ? -8.453 8.688 9.609 1 95.88 83 ILE A N 1
ATOM 684 C CA . ILE A 1 83 ? -9.289 9.867 9.773 1 95.88 83 ILE A CA 1
ATOM 685 C C . ILE A 1 83 ? -10.711 9.562 9.328 1 95.88 83 ILE A C 1
ATOM 687 O O . ILE A 1 83 ? -10.977 9.422 8.133 1 95.88 83 ILE A O 1
ATOM 691 N N . GLY A 1 84 ? -11.594 9.484 10.344 1 93.19 84 GLY A N 1
ATOM 692 C CA . GLY A 1 84 ? -12.906 8.938 10.008 1 93.19 84 GLY A CA 1
ATOM 693 C C . GLY A 1 84 ? -12.836 7.516 9.484 1 93.19 84 GLY A C 1
ATOM 694 O O . GLY A 1 84 ? -12.25 6.641 10.125 1 93.19 84 GLY A O 1
ATOM 695 N N . GLU A 1 85 ? -13.438 7.293 8.305 1 93.19 85 GLU A N 1
ATOM 696 C CA . GLU A 1 85 ? -13.477 5.941 7.75 1 93.19 85 GLU A CA 1
ATOM 697 C C . GLU A 1 85 ? -12.289 5.695 6.82 1 93.19 85 GLU A C 1
ATOM 699 O O . GLU A 1 85 ? -12.078 4.57 6.359 1 93.19 85 GLU A O 1
ATOM 704 N N . MET A 1 86 ? -11.531 6.742 6.555 1 95.81 86 MET A N 1
ATOM 705 C CA . MET A 1 86 ? -10.406 6.629 5.625 1 95.81 86 MET A CA 1
ATOM 706 C C . MET A 1 86 ? -9.125 6.25 6.355 1 95.81 86 MET A C 1
ATOM 708 O O . MET A 1 86 ? -8.812 6.82 7.402 1 95.81 86 MET A O 1
ATOM 712 N N . SER A 1 87 ? -8.438 5.285 5.824 1 96.69 87 SER A N 1
ATOM 713 C CA . SER A 1 87 ? -7.16 4.887 6.402 1 96.69 87 SER A CA 1
ATOM 714 C C . SER A 1 87 ? -5.996 5.344 5.527 1 96.69 87 SER A C 1
ATOM 716 O O . SER A 1 87 ? -6.137 5.461 4.309 1 96.69 87 SER A O 1
ATOM 718 N N . PHE A 1 88 ? -4.871 5.602 6.164 1 97.75 88 PHE A N 1
ATOM 719 C CA . PHE A 1 88 ? -3.654 6.105 5.527 1 97.75 88 PHE A CA 1
ATOM 720 C C . PHE A 1 88 ? -2.443 5.289 5.961 1 97.75 88 PHE A C 1
ATOM 722 O O . PHE A 1 88 ? -2.164 5.168 7.156 1 97.75 88 PHE A O 1
ATOM 729 N N . LEU A 1 89 ? -1.78 4.707 5.023 1 97.31 89 LEU A N 1
ATOM 730 C CA . LEU A 1 89 ? -0.493 4.055 5.238 1 97.31 89 LEU A CA 1
ATOM 731 C C . LEU A 1 89 ? 0.623 4.801 4.516 1 97.31 89 LEU A C 1
ATOM 733 O O . LEU A 1 89 ? 0.59 4.941 3.291 1 97.31 89 LEU A O 1
ATOM 737 N N . LEU A 1 90 ? 1.542 5.332 5.266 1 97.44 90 LEU A N 1
ATOM 738 C CA . LEU A 1 90 ? 2.666 6.105 4.75 1 97.44 90 LEU A CA 1
ATOM 739 C C . LEU A 1 90 ? 3.986 5.582 5.301 1 97.44 90 LEU A C 1
ATOM 741 O O . LEU A 1 90 ? 4.141 5.43 6.516 1 97.44 90 LEU A O 1
ATOM 745 N N . TYR A 1 91 ? 4.859 5.219 4.336 1 94.94 91 TYR A N 1
ATOM 746 C CA . TYR A 1 91 ? 6.113 4.641 4.801 1 94.94 91 TYR A CA 1
ATOM 747 C C . TYR A 1 91 ? 7.219 4.832 3.771 1 94.94 91 TYR A C 1
ATOM 749 O O . TYR A 1 91 ? 6.945 5.164 2.615 1 94.94 91 TYR A O 1
ATOM 757 N N . LYS A 1 92 ? 8.398 4.797 4.328 1 91.5 92 LYS A N 1
ATOM 758 C CA . LYS A 1 92 ? 9.578 4.82 3.467 1 91.5 92 LYS A CA 1
ATOM 759 C C . LYS A 1 92 ? 10.25 3.451 3.412 1 91.5 92 LYS A C 1
ATOM 761 O O . LYS A 1 92 ? 10.352 2.762 4.43 1 91.5 92 LYS A O 1
ATOM 766 N N . PHE A 1 93 ? 10.422 2.953 2.275 1 80 93 PHE A N 1
ATOM 767 C CA . PHE A 1 93 ? 11.305 1.808 2.105 1 80 93 PHE A CA 1
ATOM 768 C C . PHE A 1 93 ? 12.367 2.1 1.054 1 80 93 PHE A C 1
ATOM 770 O O . PHE A 1 93 ? 12.047 2.498 -0.068 1 80 93 PHE A O 1
ATOM 777 N N . GLY A 1 94 ? 13.797 1.929 1.318 1 64 94 GLY A N 1
ATOM 778 C CA . GLY A 1 94 ? 14.977 2.158 0.49 1 64 94 GLY A CA 1
ATOM 779 C C . GLY A 1 94 ? 15.945 3.146 1.099 1 64 94 GLY A C 1
ATOM 780 O O . GLY A 1 94 ? 15.633 3.807 2.09 1 64 94 GLY A O 1
ATOM 781 N N . MET B 1 1 ? -27.469 -28.031 -6.406 1 28.72 1 MET B N 1
ATOM 782 C CA . MET B 1 1 ? -26.703 -27.188 -7.316 1 28.72 1 MET B CA 1
ATOM 783 C C . MET B 1 1 ? -25.344 -26.812 -6.707 1 28.72 1 MET B C 1
ATOM 785 O O . MET B 1 1 ? -25.297 -26.219 -5.629 1 28.72 1 MET B O 1
ATOM 789 N N . GLU B 1 2 ? -24.297 -27.609 -6.73 1 29.2 2 GLU B N 1
ATOM 790 C CA . GLU B 1 2 ? -23.031 -27.609 -5.996 1 29.2 2 GLU B CA 1
ATOM 791 C C . GLU B 1 2 ? -22.328 -26.25 -6.121 1 29.2 2 GLU B C 1
ATOM 793 O O . GLU B 1 2 ? -22.062 -25.781 -7.23 1 29.2 2 GLU B O 1
ATOM 798 N N . ILE B 1 3 ? -22.703 -25.234 -5.566 1 38.56 3 ILE B N 1
ATOM 799 C CA . ILE B 1 3 ? -22.172 -23.875 -5.641 1 38.56 3 ILE B CA 1
ATOM 800 C C . ILE B 1 3 ? -20.641 -23.922 -5.719 1 38.56 3 ILE B C 1
ATOM 802 O O . ILE B 1 3 ? -19.984 -24.391 -4.793 1 38.56 3 ILE B O 1
ATOM 806 N N . SER B 1 4 ? -20.125 -24.422 -6.832 1 39.16 4 SER B N 1
ATOM 807 C CA . SER B 1 4 ? -18.719 -24.719 -7.055 1 39.16 4 SER B CA 1
ATOM 808 C C . SER B 1 4 ? -17.812 -23.641 -6.434 1 39.16 4 SER B C 1
ATOM 810 O O . SER B 1 4 ? -18.047 -22.453 -6.637 1 39.16 4 SER B O 1
ATOM 812 N N . LYS B 1 5 ? -17.438 -23.719 -5.344 1 40.84 5 LYS B N 1
ATOM 813 C CA . LYS B 1 5 ? -16.547 -22.938 -4.484 1 40.84 5 LYS B CA 1
ATOM 814 C C . LYS B 1 5 ? -15.516 -22.172 -5.301 1 40.84 5 LYS B C 1
ATOM 816 O O . LYS B 1 5 ? -14.82 -21.312 -4.777 1 40.84 5 LYS B O 1
ATOM 821 N N . GLU B 1 6 ? -14.812 -22.875 -6.293 1 41.03 6 GLU B N 1
ATOM 822 C CA . GLU B 1 6 ? -13.523 -22.547 -6.898 1 41.03 6 GLU B CA 1
ATOM 823 C C . GLU B 1 6 ? -13.617 -21.281 -7.754 1 41.03 6 GLU B C 1
ATOM 825 O O . GLU B 1 6 ? -12.727 -21 -8.555 1 41.03 6 GLU B O 1
ATOM 830 N N . ASP B 1 7 ? -14.812 -21 -8.164 1 48.53 7 ASP B N 1
ATOM 831 C CA . ASP B 1 7 ? -14.789 -20 -9.234 1 48.53 7 ASP B CA 1
ATOM 832 C C . ASP B 1 7 ? -13.961 -18.781 -8.828 1 48.53 7 ASP B C 1
ATOM 834 O O . ASP B 1 7 ? -14.484 -17.828 -8.258 1 48.53 7 ASP B O 1
ATOM 838 N N . LYS B 1 8 ? -12.898 -19.047 -8.047 1 58.84 8 LYS B N 1
ATOM 839 C CA . LYS B 1 8 ? -11.969 -17.969 -7.754 1 58.84 8 LYS B CA 1
ATOM 840 C C . LYS B 1 8 ? -11.664 -17.156 -9.008 1 58.84 8 LYS B C 1
ATOM 842 O O . LYS B 1 8 ? -11.211 -17.688 -10.016 1 58.84 8 LYS B O 1
ATOM 847 N N . GLY B 1 9 ? -12.539 -16.203 -9.375 1 74.94 9 GLY B N 1
ATOM 848 C CA . GLY B 1 9 ? -12.539 -15.242 -10.469 1 74.94 9 GLY B CA 1
ATOM 849 C C . GLY B 1 9 ? -11.18 -15.094 -11.125 1 74.94 9 GLY B C 1
ATOM 850 O O . GLY B 1 9 ? -10.156 -15.477 -10.547 1 74.94 9 GLY B O 1
ATOM 851 N N . LYS B 1 10 ? -11.156 -14.898 -12.406 1 90.56 10 LYS B N 1
ATOM 852 C CA . LYS B 1 10 ? -9.953 -14.633 -13.195 1 90.56 10 LYS B CA 1
ATOM 853 C C . LYS B 1 10 ? -9.336 -13.289 -12.82 1 90.56 10 LYS B C 1
ATOM 855 O O . LYS B 1 10 ? -10.047 -12.305 -12.625 1 90.56 10 LYS B O 1
ATOM 860 N N . PRO B 1 11 ? -8.031 -13.484 -12.594 1 95.06 11 PRO B N 1
ATOM 861 C CA . PRO B 1 11 ? -7.387 -12.195 -12.328 1 95.06 11 PRO B CA 1
ATOM 862 C C . PRO B 1 11 ? -7.602 -11.18 -13.445 1 95.06 11 PRO B C 1
ATOM 864 O O . PRO B 1 11 ? -7.617 -11.547 -14.617 1 95.06 11 PRO B O 1
ATOM 867 N N . VAL B 1 12 ? -7.902 -10.031 -13.102 1 95.5 12 VAL B N 1
ATOM 868 C CA . VAL B 1 12 ? -7.977 -8.891 -14.008 1 95.5 12 VAL B CA 1
ATOM 869 C C . VAL B 1 12 ? -6.859 -7.902 -13.68 1 95.5 12 VAL B C 1
ATOM 871 O O . VAL B 1 12 ? -6.852 -7.297 -12.609 1 95.5 12 VAL B O 1
ATOM 874 N N . VAL B 1 13 ? -6.027 -7.676 -14.656 1 96.38 13 VAL B N 1
ATOM 875 C CA . VAL B 1 13 ? -4.832 -6.871 -14.422 1 96.38 13 VAL B CA 1
ATOM 876 C C . VAL B 1 13 ? -5.141 -5.398 -14.688 1 96.38 13 VAL B C 1
ATOM 878 O O . VAL B 1 13 ? -5.723 -5.059 -15.719 1 96.38 13 VAL B O 1
ATOM 881 N N . LYS B 1 14 ? -4.773 -4.621 -13.75 1 94.38 14 LYS B N 1
ATOM 882 C CA . LYS B 1 14 ? -4.938 -3.178 -13.922 1 94.38 14 LYS B CA 1
ATOM 883 C C . LYS B 1 14 ? -3.615 -2.516 -14.297 1 94.38 14 LYS B C 1
ATOM 885 O O . LYS B 1 14 ? -3.598 -1.55 -15.062 1 94.38 14 LYS B O 1
ATOM 890 N N . ALA B 1 15 ? -2.582 -2.898 -13.719 1 94.31 15 ALA B N 1
ATOM 891 C CA . ALA B 1 15 ? -1.231 -2.432 -14.023 1 94.31 15 ALA B CA 1
ATOM 892 C C . ALA B 1 15 ? -0.219 -3.566 -13.898 1 94.31 15 ALA B C 1
ATOM 894 O O . ALA B 1 15 ? -0.305 -4.383 -12.977 1 94.31 15 ALA B O 1
ATOM 895 N N . LEU B 1 16 ? 0.693 -3.607 -14.953 1 95.12 16 LEU B N 1
ATOM 896 C CA . LEU B 1 16 ? 1.607 -4.742 -15.016 1 95.12 16 LEU B CA 1
ATOM 897 C C . LEU B 1 16 ? 2.984 -4.305 -15.508 1 95.12 16 LEU B C 1
ATOM 899 O O . LEU B 1 16 ? 3.111 -3.748 -16.594 1 95.12 16 LEU B O 1
ATOM 903 N N . ASP B 1 17 ? 3.98 -4.434 -14.664 1 95.94 17 ASP B N 1
ATOM 904 C CA . ASP B 1 17 ? 5.402 -4.363 -14.984 1 95.94 17 ASP B CA 1
ATOM 905 C C . ASP B 1 17 ? 6.176 -5.48 -14.289 1 95.94 17 ASP B C 1
ATOM 907 O O . ASP B 1 17 ? 6.855 -5.246 -13.289 1 95.94 17 ASP B O 1
ATOM 911 N N . MET B 1 18 ? 6.031 -6.598 -14.883 1 94.62 18 MET B N 1
ATOM 912 C CA . MET B 1 18 ? 6.547 -7.82 -14.273 1 94.62 18 MET B CA 1
ATOM 913 C C . MET B 1 18 ? 6.723 -8.922 -15.312 1 94.62 18 MET B C 1
ATOM 915 O O . MET B 1 18 ? 6.039 -8.93 -16.344 1 94.62 18 MET B O 1
ATOM 919 N N . THR B 1 19 ? 7.602 -9.875 -15.07 1 95.31 19 THR B N 1
ATOM 920 C CA . THR B 1 19 ? 7.773 -10.984 -16 1 95.31 19 THR B CA 1
ATOM 921 C C . THR B 1 19 ? 6.551 -11.898 -15.977 1 95.31 19 THR B C 1
ATOM 923 O O . THR B 1 19 ? 5.789 -11.906 -15.008 1 95.31 19 THR B O 1
ATOM 926 N N . GLU B 1 20 ? 6.41 -12.57 -17.078 1 95.25 20 GLU B N 1
ATOM 927 C CA . GLU B 1 20 ? 5.289 -13.5 -17.172 1 95.25 20 GLU B CA 1
ATOM 928 C C . GLU B 1 20 ? 5.348 -14.547 -16.047 1 95.25 20 GLU B C 1
ATOM 930 O O . GLU B 1 20 ? 4.316 -14.914 -15.492 1 95.25 20 GLU B O 1
ATOM 935 N N . GLU B 1 21 ? 6.488 -15.031 -15.82 1 95.88 21 GLU B N 1
ATOM 936 C CA . GLU B 1 21 ? 6.652 -16.016 -14.758 1 95.88 21 GLU B CA 1
ATOM 937 C C . GLU B 1 21 ? 6.199 -15.469 -13.414 1 95.88 21 GLU B C 1
ATOM 939 O O . GLU B 1 21 ? 5.426 -16.109 -12.695 1 95.88 21 GLU B O 1
ATOM 944 N N . MET B 1 22 ? 6.645 -14.328 -13 1 95.5 22 MET B N 1
ATOM 945 C CA . MET B 1 22 ? 6.289 -13.688 -11.742 1 95.5 22 MET B CA 1
ATOM 946 C C . MET B 1 22 ? 4.797 -13.375 -11.688 1 95.5 22 MET B C 1
ATOM 948 O O . MET B 1 22 ? 4.156 -13.531 -10.648 1 95.5 22 MET B O 1
ATOM 952 N N . GLU B 1 23 ? 4.312 -12.914 -12.805 1 96.81 23 GLU B N 1
ATOM 953 C CA . GLU B 1 23 ? 2.887 -12.625 -12.914 1 96.81 23 GLU B CA 1
ATOM 954 C C . GLU B 1 23 ? 2.045 -13.852 -12.594 1 96.81 23 GLU B C 1
ATOM 956 O O . GLU B 1 23 ? 1.101 -13.781 -11.805 1 96.81 23 GLU B O 1
ATOM 961 N N . ASN B 1 24 ? 2.398 -14.977 -13.234 1 96.81 24 ASN B N 1
ATOM 962 C CA . ASN B 1 24 ? 1.667 -16.219 -12.992 1 96.81 24 ASN B CA 1
ATOM 963 C C . ASN B 1 24 ? 1.764 -16.656 -11.531 1 96.81 24 ASN B C 1
ATOM 965 O O . ASN B 1 24 ? 0.779 -17.109 -10.953 1 96.81 24 ASN B O 1
ATOM 969 N N . ASP B 1 25 ? 2.932 -16.531 -10.992 1 97.25 25 ASP B N 1
ATOM 970 C CA . ASP B 1 25 ? 3.109 -16.859 -9.578 1 97.25 25 ASP B CA 1
ATOM 971 C C . ASP B 1 25 ? 2.26 -15.945 -8.695 1 97.25 25 ASP B C 1
ATOM 973 O O . ASP B 1 25 ? 1.702 -16.391 -7.688 1 97.25 25 ASP B O 1
ATOM 977 N N . ALA B 1 26 ? 2.188 -14.656 -9.016 1 97.69 26 ALA B N 1
ATOM 978 C CA . ALA B 1 26 ? 1.381 -13.711 -8.25 1 97.69 26 ALA B CA 1
ATOM 979 C C . ALA B 1 26 ? -0.084 -14.141 -8.219 1 97.69 26 ALA B C 1
ATOM 981 O O . ALA B 1 26 ? -0.73 -14.094 -7.168 1 97.69 26 ALA B O 1
ATOM 982 N N . TYR B 1 27 ? -0.559 -14.594 -9.375 1 97.56 27 TYR B N 1
ATOM 983 C CA . TYR B 1 27 ? -1.939 -15.062 -9.453 1 97.56 27 TYR B CA 1
ATOM 984 C C . TYR B 1 27 ? -2.152 -16.281 -8.562 1 97.56 27 TYR B C 1
ATOM 986 O O . TYR B 1 27 ? -3.123 -16.344 -7.809 1 97.56 27 TYR B O 1
ATOM 994 N N . GLU B 1 28 ? -1.277 -17.156 -8.703 1 97.19 28 GLU B N 1
ATOM 995 C CA . GLU B 1 28 ? -1.412 -18.406 -7.965 1 97.19 28 GLU B CA 1
ATOM 996 C C . GLU B 1 28 ? -1.347 -18.172 -6.461 1 97.19 28 GLU B C 1
ATOM 998 O O . GLU B 1 28 ? -2.15 -18.719 -5.703 1 97.19 28 GLU B O 1
ATOM 1003 N N . VAL B 1 29 ? -0.39 -17.422 -6.047 1 97.81 29 VAL B N 1
ATOM 1004 C CA . VAL B 1 29 ? -0.21 -17.156 -4.625 1 97.81 29 VAL B CA 1
ATOM 1005 C C . VAL B 1 29 ? -1.408 -16.375 -4.09 1 97.81 29 VAL B C 1
ATOM 1007 O O . VAL B 1 29 ? -1.865 -16.625 -2.969 1 97.81 29 VAL B O 1
ATOM 1010 N N . ALA B 1 30 ? -1.923 -15.43 -4.863 1 97.81 30 ALA B N 1
ATOM 1011 C CA . ALA B 1 30 ? -3.094 -14.656 -4.457 1 97.81 30 ALA B CA 1
ATOM 1012 C C . ALA B 1 30 ? -4.316 -15.555 -4.301 1 97.81 30 ALA B C 1
ATOM 1014 O O . ALA B 1 30 ? -5.09 -15.406 -3.354 1 97.81 30 ALA B O 1
ATOM 1015 N N . LYS B 1 31 ? -4.457 -16.484 -5.211 1 97.19 31 LYS B N 1
ATOM 1016 C CA . LYS B 1 31 ? -5.574 -17.422 -5.125 1 97.19 31 LYS B CA 1
ATOM 1017 C C . LYS B 1 31 ? -5.477 -18.266 -3.867 1 97.19 31 LYS B C 1
ATOM 1019 O O . LYS B 1 31 ? -6.48 -18.5 -3.186 1 97.19 31 LYS B O 1
ATOM 1024 N N . LYS B 1 32 ? -4.277 -18.719 -3.611 1 97.31 32 LYS B N 1
ATOM 1025 C CA . LYS B 1 32 ? -4.059 -19.484 -2.387 1 97.31 32 LYS B CA 1
ATOM 1026 C C . LYS B 1 32 ? -4.371 -18.656 -1.15 1 97.31 32 LYS B C 1
ATOM 1028 O O . LYS B 1 32 ? -4.953 -19.141 -0.185 1 97.31 32 LYS B O 1
ATOM 1033 N N . ALA B 1 33 ? -3.967 -17.422 -1.188 1 97.31 33 ALA B N 1
ATOM 1034 C CA . ALA B 1 33 ? -4.238 -16.516 -0.068 1 97.31 33 ALA B CA 1
ATOM 1035 C C . ALA B 1 33 ? -5.738 -16.359 0.157 1 97.31 33 ALA B C 1
ATOM 1037 O O . ALA B 1 33 ? -6.207 -16.375 1.298 1 97.31 33 ALA B O 1
ATOM 1038 N N . LEU B 1 34 ? -6.52 -16.266 -0.905 1 96 34 LEU B N 1
ATOM 1039 C CA . LEU B 1 34 ? -7.969 -16.109 -0.82 1 96 34 LEU B CA 1
ATOM 1040 C C . LEU B 1 34 ? -8.617 -17.344 -0.207 1 96 34 LEU B C 1
ATOM 1042 O O . LEU B 1 34 ? -9.633 -17.25 0.478 1 96 34 LEU B O 1
ATOM 1046 N N . GLU B 1 35 ? -8.016 -18.438 -0.489 1 95.5 35 GLU B N 1
ATOM 1047 C CA . GLU B 1 35 ? -8.547 -19.703 0.004 1 95.5 35 GLU B CA 1
ATOM 1048 C C . GLU B 1 35 ? -8.195 -19.922 1.475 1 95.5 35 GLU B C 1
ATOM 1050 O O . GLU B 1 35 ? -9 -20.453 2.238 1 95.5 35 GLU B O 1
ATOM 1055 N N . LYS B 1 36 ? -7.082 -19.422 1.846 1 96.81 36 LYS B N 1
ATOM 1056 C CA . LYS B 1 36 ? -6.531 -19.766 3.156 1 96.81 36 LYS B CA 1
ATOM 1057 C C . LYS B 1 36 ? -6.926 -18.719 4.199 1 96.81 36 LYS B C 1
ATOM 1059 O O . LYS B 1 36 ? -7.027 -19.031 5.391 1 96.81 36 LYS B O 1
ATOM 1064 N N . PHE B 1 37 ? -7.129 -17.5 3.781 1 96.75 37 PHE B N 1
ATOM 1065 C CA . PHE B 1 37 ? -7.289 -16.438 4.766 1 96.75 37 PHE B CA 1
ATOM 1066 C C . PHE B 1 37 ? -8.562 -15.633 4.5 1 96.75 37 PHE B C 1
ATOM 1068 O O . PHE B 1 37 ? -8.969 -15.484 3.348 1 96.75 37 PHE B O 1
ATOM 1075 N N . SER B 1 38 ? -9.102 -15.102 5.566 1 95.25 38 SER B N 1
ATOM 1076 C CA . SER B 1 38 ? -10.273 -14.242 5.453 1 95.25 38 SER B CA 1
ATOM 1077 C C . SER B 1 38 ? -9.898 -12.773 5.66 1 95.25 38 SER B C 1
ATOM 1079 O O . SER B 1 38 ? -10.625 -11.875 5.223 1 95.25 38 SER B O 1
ATOM 1081 N N . ILE B 1 39 ? -8.82 -12.562 6.355 1 95.44 39 ILE B N 1
ATOM 1082 C CA . ILE B 1 39 ? -8.398 -11.211 6.703 1 95.44 39 ILE B CA 1
ATOM 1083 C C . ILE B 1 39 ? -7.398 -10.703 5.668 1 95.44 39 ILE B C 1
ATOM 1085 O O . ILE B 1 39 ? -6.438 -11.398 5.328 1 95.44 39 ILE B O 1
ATOM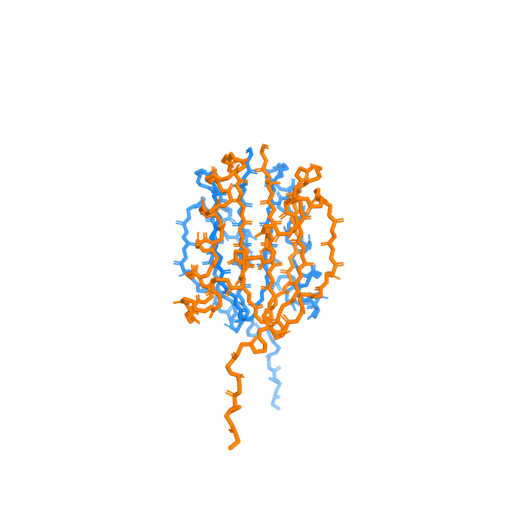 1089 N N . GLU B 1 40 ? -7.672 -9.539 5.184 1 96.44 40 GLU B N 1
ATOM 1090 C CA . GLU B 1 40 ? -6.852 -8.953 4.129 1 96.44 40 GLU B CA 1
ATOM 1091 C C . GLU B 1 40 ? -5.391 -8.852 4.559 1 96.44 40 GLU B C 1
ATOM 1093 O O . GLU B 1 40 ? -4.484 -9.133 3.771 1 96.44 40 GLU B O 1
ATOM 1098 N N . LYS B 1 41 ? -5.168 -8.484 5.773 1 95.56 41 LYS B N 1
ATOM 1099 C CA . LYS B 1 41 ? -3.807 -8.352 6.277 1 95.56 41 LYS B CA 1
ATOM 1100 C C . LYS B 1 41 ? -3.064 -9.688 6.227 1 95.56 41 LYS B C 1
ATOM 1102 O O . LYS B 1 41 ? -1.884 -9.727 5.875 1 95.56 41 LYS B O 1
ATOM 1107 N N . ASP B 1 42 ? -3.699 -10.703 6.531 1 97.31 42 ASP B N 1
ATOM 1108 C CA . ASP B 1 42 ? -3.088 -12.031 6.512 1 97.31 42 ASP B CA 1
ATOM 1109 C C . ASP B 1 42 ? -2.803 -12.484 5.078 1 97.31 42 ASP B C 1
ATOM 1111 O O . ASP B 1 42 ? -1.784 -13.125 4.816 1 97.31 42 ASP B O 1
ATOM 1115 N N . MET B 1 43 ? -3.711 -12.125 4.219 1 97.62 43 MET B N 1
ATOM 1116 C CA . MET B 1 43 ? -3.467 -12.414 2.811 1 97.62 43 MET B CA 1
ATOM 1117 C C . MET B 1 43 ? -2.211 -11.703 2.318 1 97.62 43 MET B C 1
ATOM 1119 O O . MET B 1 43 ? -1.353 -12.32 1.685 1 97.62 43 MET B O 1
ATOM 1123 N N . ALA B 1 44 ? -2.176 -10.438 2.646 1 98 44 ALA B N 1
ATOM 1124 C CA . ALA B 1 44 ? -1.034 -9.633 2.227 1 98 44 ALA B CA 1
ATOM 1125 C C . ALA B 1 44 ? 0.271 -10.195 2.779 1 98 44 ALA B C 1
ATOM 1127 O O . ALA B 1 44 ? 1.273 -10.273 2.064 1 98 44 ALA B O 1
ATOM 1128 N N . GLN B 1 45 ? 0.268 -10.586 3.996 1 97.06 45 GLN B N 1
ATOM 1129 C CA . GLN B 1 45 ? 1.454 -11.148 4.629 1 97.06 45 GLN B CA 1
ATOM 1130 C C . GLN B 1 45 ? 1.891 -12.43 3.926 1 97.06 45 GLN B C 1
ATOM 1132 O O . GLN B 1 45 ? 3.076 -12.617 3.637 1 97.06 45 GLN B O 1
ATOM 1137 N N . TYR B 1 46 ? 0.967 -13.234 3.662 1 97.81 46 TYR B N 1
ATOM 1138 C CA . TYR B 1 46 ? 1.261 -14.508 3.008 1 97.81 46 TYR B CA 1
ATOM 1139 C C . TYR B 1 46 ? 1.904 -14.281 1.646 1 97.81 46 TYR B C 1
ATOM 1141 O O . TYR B 1 46 ? 2.928 -14.891 1.328 1 97.81 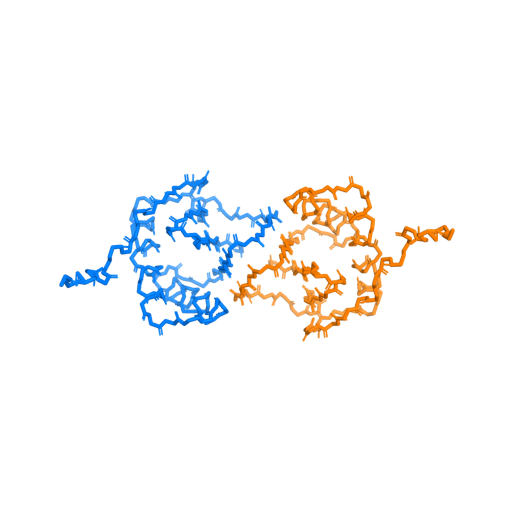46 TYR B O 1
ATOM 1149 N N . ILE B 1 47 ? 1.335 -13.398 0.897 1 97.69 47 ILE B N 1
ATOM 1150 C CA . ILE B 1 47 ? 1.803 -13.141 -0.46 1 97.69 47 ILE B CA 1
ATOM 1151 C C . ILE B 1 47 ? 3.199 -12.523 -0.415 1 97.69 47 ILE B C 1
ATOM 1153 O O . ILE B 1 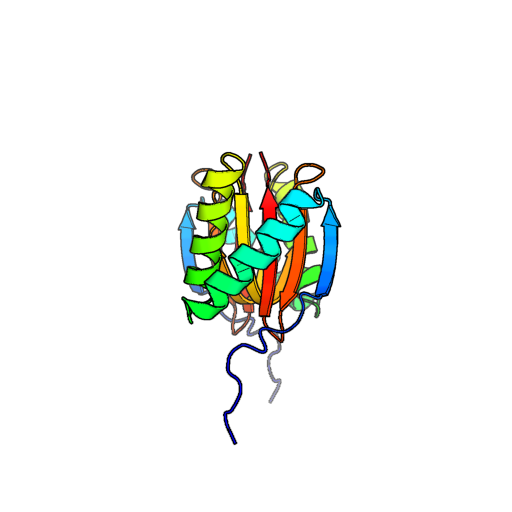47 ? 4.09 -12.938 -1.161 1 97.69 47 ILE B O 1
ATOM 1157 N N . LYS B 1 48 ? 3.301 -11.586 0.412 1 95.69 48 LYS B N 1
ATOM 1158 C CA . LYS B 1 48 ? 4.59 -10.906 0.54 1 95.69 48 LYS B CA 1
ATOM 1159 C C . LYS B 1 48 ? 5.691 -11.898 0.908 1 95.69 48 LYS B C 1
ATOM 1161 O O . LYS B 1 48 ? 6.766 -11.891 0.304 1 95.69 48 LYS B O 1
ATOM 1166 N N . LEU B 1 49 ? 5.465 -12.742 1.86 1 96 49 LEU B N 1
ATOM 1167 C CA . LEU B 1 49 ? 6.469 -13.688 2.338 1 96 49 LEU B CA 1
ATOM 1168 C C . LEU B 1 49 ? 6.777 -14.742 1.273 1 96 49 LEU B C 1
ATOM 1170 O O . LEU B 1 49 ? 7.93 -15.156 1.121 1 96 49 LEU B O 1
ATOM 1174 N N . GLU B 1 50 ? 5.773 -15.18 0.57 1 96.44 50 GLU B N 1
ATOM 1175 C CA . GLU B 1 50 ? 5.992 -16.141 -0.514 1 96.44 50 GLU B CA 1
ATOM 1176 C C . GLU B 1 50 ? 6.883 -15.539 -1.602 1 96.44 50 GLU B C 1
ATOM 1178 O O . GLU B 1 50 ? 7.766 -16.219 -2.129 1 96.44 50 GLU B O 1
ATOM 1183 N N . PHE B 1 51 ? 6.66 -14.305 -1.9 1 96.19 51 PHE B N 1
ATOM 1184 C CA . PHE B 1 51 ? 7.457 -13.68 -2.949 1 96.19 51 PHE B CA 1
ATOM 1185 C C . PHE B 1 51 ? 8.859 -13.359 -2.447 1 96.19 51 PHE B C 1
ATOM 1187 O O . PHE B 1 51 ? 9.82 -13.391 -3.217 1 96.19 51 PHE B O 1
ATOM 1194 N N . ASP B 1 52 ? 8.953 -13.047 -1.203 1 93.62 52 ASP B N 1
ATOM 1195 C CA . ASP B 1 52 ? 10.289 -12.93 -0.635 1 93.62 52 ASP B CA 1
ATOM 1196 C C . ASP B 1 52 ? 11.062 -14.242 -0.768 1 93.62 52 ASP B C 1
ATOM 1198 O O . ASP B 1 52 ? 12.258 -14.234 -1.056 1 93.62 52 ASP B O 1
ATOM 1202 N N . ARG B 1 53 ? 10.359 -15.242 -0.53 1 95 53 ARG B N 1
ATOM 1203 C CA . ARG B 1 53 ? 10.977 -16.562 -0.606 1 95 53 ARG B CA 1
ATOM 1204 C C . ARG B 1 53 ? 11.336 -16.922 -2.045 1 95 53 ARG B C 1
ATOM 1206 O O . ARG B 1 53 ? 12.422 -17.438 -2.309 1 95 53 ARG B O 1
ATOM 1213 N N . LEU B 1 54 ? 10.5 -16.547 -2.975 1 94.56 54 LEU B N 1
ATOM 1214 C CA . LEU B 1 54 ? 10.664 -16.953 -4.367 1 94.56 54 LEU B CA 1
ATOM 1215 C C . LEU B 1 54 ? 11.625 -16.016 -5.094 1 94.56 54 LEU B C 1
ATOM 1217 O O . LEU B 1 54 ? 12.375 -16.453 -5.965 1 94.56 54 LEU B O 1
ATOM 1221 N N . TYR B 1 55 ? 11.609 -14.695 -4.82 1 92.25 55 TYR B N 1
ATOM 1222 C CA . TYR B 1 55 ? 12.289 -13.719 -5.672 1 92.25 55 TYR B CA 1
ATOM 1223 C C . TYR B 1 55 ? 13.133 -12.766 -4.844 1 92.25 55 TYR B C 1
ATOM 1225 O O . TYR B 1 55 ? 13.352 -11.609 -5.234 1 92.25 55 TYR B O 1
ATOM 1233 N N . SER B 1 56 ? 13.586 -13.125 -3.795 1 85 56 SER B N 1
ATOM 1234 C CA . SER B 1 56 ? 14.445 -12.344 -2.912 1 85 56 SER B CA 1
ATOM 1235 C C . SER B 1 56 ? 13.641 -11.305 -2.135 1 85 56 SER B C 1
ATOM 1237 O O . SER B 1 56 ? 12.461 -11.086 -2.418 1 85 56 SER B O 1
ATOM 1239 N N . THR B 1 57 ? 14.328 -10.609 -1.273 1 79.75 57 THR B N 1
ATOM 1240 C CA . THR B 1 57 ? 13.656 -9.812 -0.251 1 79.75 57 THR B CA 1
ATOM 1241 C C . THR B 1 57 ? 13.227 -8.461 -0.812 1 79.75 57 THR B C 1
ATOM 1243 O O . THR B 1 57 ? 13.57 -8.117 -1.945 1 79.75 57 THR B O 1
ATOM 1246 N N . SER B 1 58 ? 12.258 -7.785 -0.139 1 85.38 58 SER B N 1
ATOM 1247 C CA . SER B 1 58 ? 11.898 -6.387 -0.339 1 85.38 58 SER B CA 1
ATOM 1248 C C . SER B 1 58 ? 10.586 -6.262 -1.109 1 85.38 58 SER B C 1
ATOM 1250 O O . SER B 1 58 ? 10.406 -5.324 -1.893 1 85.38 58 SER B O 1
ATOM 1252 N N . TRP B 1 59 ? 9.828 -7.289 -1.01 1 92.44 59 TRP B N 1
ATOM 1253 C CA . TRP B 1 59 ? 8.5 -7.164 -1.601 1 92.44 59 TRP B CA 1
ATOM 1254 C C . TRP B 1 59 ? 7.523 -6.52 -0.618 1 92.44 59 TRP B C 1
ATOM 1256 O O . TRP B 1 59 ? 7.695 -6.633 0.598 1 92.44 59 TRP B O 1
ATOM 1266 N N . HIS B 1 60 ? 6.531 -5.812 -1.126 1 93.88 60 HIS B N 1
ATOM 1267 C CA . HIS B 1 60 ? 5.41 -5.238 -0.389 1 93.88 60 HIS B CA 1
ATOM 1268 C C . HIS B 1 60 ? 4.078 -5.645 -1.006 1 93.88 60 HIS B C 1
ATOM 1270 O O . HIS B 1 60 ? 3.961 -5.746 -2.229 1 93.88 60 HIS B O 1
ATOM 1276 N N . CYS B 1 61 ? 3.125 -5.883 -0.149 1 97.06 61 CYS B N 1
ATOM 1277 C CA . CYS B 1 61 ? 1.835 -6.312 -0.675 1 97.06 61 CYS B CA 1
ATOM 1278 C C . CYS B 1 61 ? 0.691 -5.602 0.04 1 97.06 61 CYS B C 1
ATOM 1280 O O . CYS B 1 61 ? 0.711 -5.461 1.264 1 97.06 61 CYS B O 1
ATOM 1282 N N . ILE B 1 62 ? -0.238 -5.125 -0.694 1 97.12 62 ILE B N 1
ATOM 1283 C CA . ILE B 1 62 ? -1.49 -4.555 -0.206 1 97.12 62 ILE B CA 1
ATOM 1284 C C . ILE B 1 62 ? -2.668 -5.355 -0.757 1 97.12 62 ILE B C 1
ATOM 1286 O O . ILE B 1 62 ? -2.723 -5.648 -1.955 1 97.12 62 ILE B O 1
ATOM 1290 N N . VAL B 1 63 ? -3.57 -5.734 0.083 1 98 63 VAL B N 1
ATOM 1291 C CA . VAL B 1 63 ? -4.781 -6.441 -0.312 1 98 63 VAL B CA 1
ATOM 1292 C C . VAL B 1 63 ? -6.008 -5.719 0.244 1 98 63 VAL B C 1
ATOM 1294 O O . VAL B 1 63 ? -6.051 -5.383 1.429 1 98 63 VAL B O 1
ATOM 1297 N N . GLY B 1 64 ? -6.988 -5.535 -0.668 1 96.75 64 GLY B N 1
ATOM 1298 C CA . GLY B 1 64 ? -8.172 -4.875 -0.146 1 96.75 64 GLY B CA 1
ATOM 1299 C C . GLY B 1 64 ? -9.25 -4.672 -1.19 1 96.75 64 GLY B C 1
ATOM 1300 O O . GLY B 1 64 ? -9.016 -4.875 -2.383 1 96.75 64 GLY B O 1
ATOM 1301 N N . LYS B 1 65 ? -10.422 -4.273 -0.753 1 94.69 65 LYS B N 1
ATOM 1302 C CA . LYS B 1 65 ? -11.578 -4.078 -1.626 1 94.69 65 LYS B CA 1
ATOM 1303 C C . LYS B 1 65 ? -11.633 -2.648 -2.158 1 94.69 65 LYS B C 1
ATOM 1305 O O . LYS B 1 65 ? -12.102 -2.412 -3.273 1 94.69 65 LYS B O 1
ATOM 1310 N N . GLN B 1 66 ? -11.18 -1.713 -1.317 1 94.38 66 GLN B N 1
ATOM 1311 C CA . GLN B 1 66 ? -11.281 -0.31 -1.705 1 94.38 66 GLN B CA 1
ATOM 1312 C C . GLN B 1 66 ? -10.078 0.487 -1.204 1 94.38 66 GLN B C 1
ATOM 1314 O O . GLN B 1 66 ? -10.031 0.886 -0.038 1 94.38 66 GLN B O 1
ATOM 1319 N N . PHE B 1 67 ? -9.172 0.785 -2.127 1 95.75 67 PHE B N 1
ATOM 1320 C CA . PHE B 1 67 ? -8.023 1.617 -1.781 1 95.75 67 PHE B CA 1
ATOM 1321 C C . PHE B 1 67 ? -7.363 2.174 -3.037 1 95.75 67 PHE B C 1
ATOM 1323 O O . PHE B 1 67 ? -7.578 1.661 -4.137 1 95.75 67 PHE B O 1
ATOM 1330 N N . GLY B 1 68 ? -6.688 3.24 -2.873 1 94.56 68 GLY B N 1
ATOM 1331 C CA . GLY B 1 68 ? -5.762 3.799 -3.846 1 94.56 68 GLY B CA 1
ATOM 1332 C C . GLY B 1 68 ? -4.324 3.822 -3.357 1 94.56 68 GLY B C 1
ATOM 1333 O O . GLY B 1 68 ? -4.074 3.822 -2.15 1 94.56 68 GLY B O 1
ATOM 1334 N N . SER B 1 69 ? -3.471 3.781 -4.355 1 93.19 69 SER B N 1
ATOM 1335 C CA . SER B 1 69 ? -2.064 3.703 -3.977 1 93.19 69 SER B CA 1
ATOM 1336 C C . SER B 1 69 ? -1.197 4.562 -4.895 1 93.19 69 SER B C 1
ATOM 1338 O O . SER B 1 69 ? -1.563 4.816 -6.043 1 93.19 69 SER B O 1
ATOM 1340 N N . TYR B 1 70 ? -0.178 5.102 -4.328 1 91.06 70 TYR B N 1
ATOM 1341 C CA . TYR B 1 70 ? 0.893 5.746 -5.082 1 91.06 70 TYR B CA 1
ATOM 1342 C C . TYR B 1 70 ? 2.258 5.363 -4.523 1 91.06 70 TYR B C 1
ATOM 1344 O O . TYR B 1 70 ? 2.674 5.875 -3.48 1 91.06 70 TYR B O 1
ATOM 1352 N N . VAL B 1 71 ? 2.902 4.375 -5.25 1 89.31 71 VAL B N 1
ATOM 1353 C CA . VAL B 1 71 ? 4.141 3.795 -4.742 1 89.31 71 VAL B CA 1
ATOM 1354 C C . VAL B 1 71 ? 5.219 3.846 -5.82 1 89.31 71 VAL B C 1
ATOM 1356 O O . VAL B 1 71 ? 4.91 3.857 -7.016 1 89.31 71 VAL B O 1
ATOM 1359 N N . SER B 1 72 ? 6.43 3.936 -5.383 1 81.19 72 SER B N 1
ATOM 1360 C CA . SER B 1 72 ? 7.555 3.77 -6.297 1 81.19 72 SER B CA 1
ATOM 1361 C C . SER B 1 72 ? 8.039 2.324 -6.316 1 81.19 72 SER B C 1
ATOM 1363 O O . SER B 1 72 ? 8.062 1.655 -5.281 1 81.19 72 SER B O 1
ATOM 1365 N N . HIS B 1 73 ? 8.312 1.773 -7.516 1 81.88 73 HIS B N 1
ATOM 1366 C CA . HIS B 1 73 ? 8.75 0.385 -7.613 1 81.88 73 HIS B CA 1
ATOM 1367 C C . HIS B 1 73 ? 9.906 0.239 -8.594 1 81.88 73 HIS B C 1
ATOM 1369 O O . HIS B 1 73 ? 10.102 1.097 -9.461 1 81.88 73 HIS B O 1
ATOM 1375 N N . ASP B 1 74 ? 10.734 -0.805 -8.289 1 81.06 74 ASP B N 1
ATOM 1376 C CA . ASP B 1 74 ? 11.75 -1.199 -9.266 1 81.06 74 ASP B CA 1
ATOM 1377 C C . ASP B 1 74 ? 11.109 -1.687 -10.562 1 81.06 74 ASP B C 1
ATOM 1379 O O . ASP B 1 74 ? 10.023 -2.27 -10.539 1 81.06 74 ASP B O 1
ATOM 1383 N N . SER B 1 75 ? 11.82 -1.458 -11.586 1 85.75 75 SER B N 1
ATOM 1384 C CA . SER B 1 75 ? 11.344 -1.926 -12.883 1 85.75 75 SER B CA 1
ATOM 1385 C C . SER B 1 75 ? 11.156 -3.439 -12.891 1 85.75 75 SER B C 1
ATOM 1387 O O . SER B 1 75 ? 11.953 -4.172 -12.297 1 85.75 75 SER B O 1
ATOM 1389 N N . LYS B 1 76 ? 10.062 -3.971 -13.5 1 90.88 76 LYS B N 1
ATOM 1390 C CA . LYS B 1 76 ? 9.711 -5.371 -13.727 1 90.88 76 LYS B CA 1
ATOM 1391 C C . LYS B 1 76 ? 9.367 -6.066 -12.414 1 90.88 76 LYS B C 1
ATOM 1393 O O . LYS B 1 76 ? 9.516 -7.285 -12.289 1 90.88 76 LYS B O 1
ATOM 1398 N N . HIS B 1 77 ? 8.977 -5.309 -11.383 1 94.62 77 HIS B N 1
ATOM 1399 C CA . HIS B 1 77 ? 8.586 -5.898 -10.109 1 94.62 77 HIS B CA 1
ATOM 1400 C C . HIS B 1 77 ? 7.332 -5.238 -9.547 1 94.62 77 HIS B C 1
ATOM 1402 O O . HIS B 1 77 ? 7.281 -4.895 -8.367 1 94.62 77 HIS B O 1
ATOM 1408 N N . TYR B 1 78 ? 6.391 -5.117 -10.461 1 95.38 78 TYR B N 1
ATOM 1409 C CA . TYR B 1 78 ? 5.156 -4.445 -10.07 1 95.38 78 TYR B CA 1
ATOM 1410 C C . TYR B 1 78 ? 3.949 -5.098 -10.734 1 95.38 78 TYR B C 1
ATOM 1412 O O . TYR B 1 78 ? 3.939 -5.312 -11.945 1 95.38 78 TYR B O 1
ATOM 1420 N N . ILE B 1 79 ? 2.891 -5.359 -9.898 1 97.25 79 ILE B N 1
ATOM 1421 C CA . ILE B 1 79 ? 1.631 -5.82 -10.469 1 97.25 79 ILE B CA 1
ATOM 1422 C C . ILE B 1 79 ? 0.467 -5.355 -9.594 1 97.25 79 ILE B C 1
ATOM 1424 O O . ILE B 1 79 ? 0.563 -5.359 -8.367 1 97.25 79 ILE B O 1
ATOM 1428 N N . TYR B 1 80 ? -0.584 -4.883 -10.266 1 96.94 80 TYR B N 1
ATOM 1429 C CA . TYR B 1 80 ? -1.854 -4.504 -9.656 1 96.94 80 TYR B CA 1
ATOM 1430 C C . TYR B 1 80 ? -3.021 -5.184 -10.359 1 96.94 80 TYR B C 1
ATOM 1432 O O . TYR B 1 80 ? -3.279 -4.926 -11.539 1 96.94 80 TYR B O 1
ATOM 1440 N N . PHE B 1 81 ? -3.762 -6.074 -9.594 1 97.31 81 PHE B N 1
ATOM 1441 C CA . PHE B 1 81 ? -4.82 -6.836 -10.242 1 97.31 81 PHE B CA 1
ATOM 1442 C C . PHE B 1 81 ? -5.957 -7.125 -9.273 1 97.31 81 PHE B C 1
ATOM 1444 O O . PHE B 1 81 ? -5.852 -6.832 -8.078 1 97.31 81 PHE B O 1
ATOM 1451 N N . TYR B 1 82 ? -7.02 -7.715 -9.875 1 95.5 82 TYR B N 1
ATOM 1452 C CA . TYR B 1 82 ? -8.203 -8.078 -9.109 1 95.5 82 TYR B CA 1
ATOM 1453 C C . TYR B 1 82 ? -8.531 -9.555 -9.273 1 95.5 82 TYR B C 1
ATOM 1455 O O . TYR B 1 82 ? -8.297 -10.133 -10.336 1 95.5 82 TYR B O 1
ATOM 1463 N N . ILE B 1 83 ? -9 -10.133 -8.25 1 95.94 83 ILE B N 1
ATOM 1464 C CA . ILE B 1 83 ? -9.742 -11.391 -8.297 1 95.94 83 ILE B CA 1
ATOM 1465 C C . ILE B 1 83 ? -11.102 -11.211 -7.633 1 95.94 83 ILE B C 1
ATOM 1467 O O . ILE B 1 83 ? -11.195 -11.086 -6.41 1 95.94 83 ILE B O 1
ATOM 1471 N N . GLY B 1 84 ? -12.141 -11.227 -8.484 1 93.25 84 GLY B N 1
ATOM 1472 C CA . GLY B 1 84 ? -13.422 -10.797 -7.945 1 93.25 84 GLY B CA 1
ATOM 1473 C C . GLY B 1 84 ? -13.406 -9.367 -7.438 1 93.25 84 GLY B C 1
ATOM 1474 O O . GLY B 1 84 ? -13.008 -8.453 -8.156 1 93.25 84 GLY B O 1
ATOM 1475 N N . GLU B 1 85 ? -13.828 -9.188 -6.164 1 93.25 85 GLU B N 1
ATOM 1476 C CA . GLU B 1 85 ? -13.898 -7.844 -5.605 1 93.25 85 GLU B CA 1
ATOM 1477 C C . GLU B 1 85 ? -12.617 -7.484 -4.871 1 93.25 85 GLU B C 1
ATOM 1479 O O . GLU B 1 85 ? -12.438 -6.34 -4.441 1 93.25 85 GLU B O 1
ATOM 1484 N N . MET B 1 86 ? -11.727 -8.453 -4.73 1 95.81 86 MET B N 1
ATOM 1485 C CA . MET B 1 86 ? -10.484 -8.234 -3.986 1 95.81 86 MET B CA 1
ATOM 1486 C C . MET B 1 86 ? -9.375 -7.738 -4.906 1 95.81 86 MET B C 1
ATOM 1488 O O . MET B 1 86 ? -9.18 -8.289 -5.992 1 95.81 86 MET B O 1
ATOM 1492 N N . SER B 1 87 ? -8.711 -6.707 -4.484 1 96.69 87 SER B N 1
ATOM 1493 C CA . SER B 1 87 ? -7.578 -6.199 -5.254 1 96.69 87 SER B CA 1
ATOM 1494 C C . SER B 1 87 ? -6.254 -6.543 -4.582 1 96.69 87 SER B C 1
ATOM 1496 O O . SER B 1 87 ? -6.184 -6.664 -3.355 1 96.69 87 SER B O 1
ATOM 1498 N N . PHE B 1 88 ? -5.227 -6.695 -5.395 1 97.75 88 PHE B N 1
ATOM 1499 C CA . PHE B 1 88 ? -3.887 -7.078 -4.969 1 97.75 88 PHE B CA 1
ATOM 1500 C C . PHE B 1 88 ? -2.84 -6.156 -5.582 1 97.75 88 PHE B C 1
ATOM 1502 O O . PHE B 1 88 ? -2.766 -6.02 -6.805 1 97.75 88 PHE B O 1
ATOM 1509 N N . LEU B 1 89 ? -2.09 -5.5 -4.738 1 97.19 89 LEU B N 1
ATOM 1510 C CA . LEU B 1 89 ? -0.92 -4.734 -5.156 1 97.19 89 LEU B CA 1
ATOM 1511 C C . LEU B 1 89 ? 0.361 -5.367 -4.625 1 97.19 89 LEU B C 1
ATOM 1513 O O . LEU B 1 89 ? 0.535 -5.504 -3.41 1 97.19 89 LEU B O 1
ATOM 1517 N N . LEU B 1 90 ? 1.198 -5.809 -5.52 1 97.31 90 LEU B N 1
ATOM 1518 C CA . LEU B 1 90 ? 2.459 -6.465 -5.195 1 97.31 90 LEU B CA 1
ATOM 1519 C C . LEU B 1 90 ? 3.617 -5.82 -5.945 1 97.31 90 LEU B C 1
ATOM 1521 O O . LEU B 1 90 ? 3.559 -5.656 -7.164 1 97.31 90 LEU B O 1
ATOM 1525 N N . TYR B 1 91 ? 4.594 -5.371 -5.129 1 94.88 91 TYR B N 1
ATOM 1526 C CA . TYR B 1 91 ? 5.699 -4.676 -5.781 1 94.88 91 TYR B CA 1
ATOM 1527 C C . TYR B 1 91 ? 6.969 -4.766 -4.945 1 94.88 91 TYR B C 1
ATOM 1529 O O . TYR B 1 91 ? 6.914 -5.117 -3.762 1 94.88 91 TYR B O 1
ATOM 1537 N N . LYS B 1 92 ? 8.031 -4.629 -5.688 1 91.44 92 LYS B N 1
ATOM 1538 C CA . LYS B 1 92 ? 9.328 -4.547 -5.023 1 91.44 92 LYS B CA 1
ATOM 1539 C C . LYS B 1 92 ? 9.875 -3.123 -5.059 1 91.44 92 LYS B C 1
ATOM 1541 O O . LYS B 1 92 ? 9.75 -2.43 -6.07 1 91.44 92 LYS B O 1
ATOM 1546 N N . PHE B 1 93 ? 10.164 -2.602 -3.951 1 79.75 93 PHE B N 1
ATOM 1547 C CA . PHE B 1 93 ? 10.961 -1.38 -3.91 1 79.75 93 PHE B CA 1
ATOM 1548 C C . PHE B 1 93 ? 12.203 -1.573 -3.057 1 79.75 93 PHE B C 1
ATOM 1550 O O . PHE B 1 93 ? 12.117 -2.02 -1.91 1 79.75 93 PHE B O 1
ATOM 1557 N N . GLY B 1 94 ? 13.547 -1.273 -3.57 1 63.81 94 GLY B N 1
ATOM 1558 C CA . GLY B 1 94 ? 14.867 -1.391 -2.963 1 63.81 94 GLY B CA 1
ATOM 1559 C C . GLY B 1 94 ? 15.836 -2.203 -3.799 1 63.81 94 GLY B C 1
ATOM 1560 O O . GLY B 1 94 ? 15.445 -2.832 -4.781 1 63.81 94 GLY B O 1
#

Secondary structure (DSSP, 8-state):
----TT-----EEEEEEE-HHHHHHHHHHHHHHHHH-SSHHHHHHHHHHHHHHHH-S-EEEEEEEEEEEE----TTEEEEEEETTEEEEEEE--/----TT-----EEEEEEE-HHHHHHHHHHHHHHHHH-SSHHHHHHHHHHHHHHHH-S-EEEEEEEEEEEE----TTEEEEEEETTEEEEEEE--